Protein AF-A0A5C3NP15-F1 (afdb_monomer_lite)

Structure (mmCIF, N/CA/C/O backbone):
data_AF-A0A5C3NP15-F1
#
_entry.id   AF-A0A5C3NP15-F1
#
loop_
_atom_site.group_PDB
_atom_site.id
_atom_site.type_symbol
_atom_site.label_atom_id
_atom_site.label_alt_id
_atom_site.label_comp_id
_atom_site.label_asym_id
_atom_site.label_entity_id
_atom_site.label_seq_id
_atom_site.pdbx_PDB_ins_code
_atom_site.Cartn_x
_atom_site.Cartn_y
_atom_site.Cartn_z
_atom_site.occupancy
_atom_site.B_iso_or_equiv
_atom_site.auth_seq_id
_atom_site.auth_comp_id
_atom_site.auth_asym_id
_atom_site.auth_atom_id
_atom_site.pdbx_PDB_model_num
ATOM 1 N N . MET A 1 1 ? 36.456 -14.591 -2.980 1.00 35.09 1 MET A N 1
ATOM 2 C CA . MET A 1 1 ? 36.082 -13.488 -2.071 1.00 35.09 1 MET A CA 1
ATOM 3 C C . MET A 1 1 ? 35.011 -12.680 -2.777 1.00 35.09 1 MET A C 1
ATOM 5 O O . MET A 1 1 ? 35.323 -12.066 -3.785 1.00 35.09 1 MET A O 1
ATOM 9 N N . ALA A 1 2 ? 33.754 -12.781 -2.341 1.00 34.88 2 ALA A N 1
ATOM 10 C CA . ALA A 1 2 ? 32.677 -11.962 -2.888 1.00 34.88 2 ALA A CA 1
ATOM 11 C C . ALA A 1 2 ? 32.878 -10.532 -2.379 1.00 34.88 2 ALA A C 1
ATOM 13 O O . ALA A 1 2 ? 32.908 -10.312 -1.167 1.00 34.88 2 ALA A O 1
ATOM 14 N N . THR A 1 3 ? 33.111 -9.590 -3.287 1.00 37.78 3 THR A N 1
ATOM 15 C CA . THR A 1 3 ? 33.157 -8.170 -2.952 1.00 37.78 3 THR A CA 1
ATOM 16 C C . THR A 1 3 ? 31.796 -7.780 -2.404 1.00 37.78 3 THR A C 1
ATOM 18 O O . THR A 1 3 ? 30.766 -8.017 -3.025 1.00 37.78 3 THR A O 1
ATOM 21 N N . GLN A 1 4 ? 31.790 -7.245 -1.190 1.00 40.06 4 GLN A N 1
ATOM 22 C CA . GLN A 1 4 ? 30.613 -6.621 -0.621 1.00 40.06 4 GLN A CA 1
ATOM 23 C C . GLN A 1 4 ? 30.306 -5.404 -1.495 1.00 40.06 4 GLN A C 1
ATOM 25 O O . GLN A 1 4 ? 31.043 -4.419 -1.445 1.00 40.06 4 GLN A O 1
ATOM 30 N N . ASP A 1 5 ? 29.275 -5.510 -2.334 1.00 37.12 5 ASP A N 1
ATOM 31 C CA . ASP A 1 5 ? 28.815 -4.440 -3.220 1.00 37.12 5 ASP A CA 1
ATOM 32 C C . ASP A 1 5 ? 28.289 -3.275 -2.369 1.00 37.12 5 ASP A C 1
ATOM 34 O O . ASP A 1 5 ? 27.104 -3.152 -2.051 1.00 37.12 5 ASP A O 1
ATOM 38 N N . CYS A 1 6 ? 29.221 -2.436 -1.923 1.00 38.78 6 CYS A N 1
ATOM 39 C CA . CYS A 1 6 ? 28.952 -1.130 -1.360 1.00 38.78 6 CYS A CA 1
ATOM 40 C C . CYS A 1 6 ? 28.483 -0.243 -2.512 1.00 38.78 6 CYS A C 1
ATOM 42 O O . CYS A 1 6 ? 29.268 0.167 -3.367 1.00 38.78 6 CYS A O 1
ATOM 44 N N . TRP A 1 7 ? 27.178 0.002 -2.559 1.00 48.22 7 TRP A N 1
ATOM 45 C CA . TR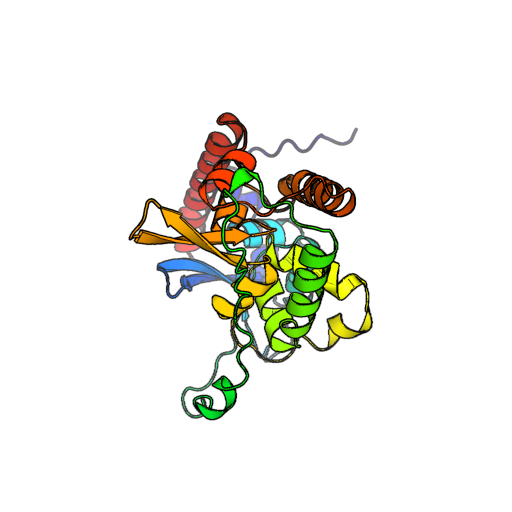P A 1 7 ? 26.576 0.864 -3.561 1.00 48.22 7 TRP A CA 1
ATOM 46 C C . TRP A 1 7 ? 26.955 2.310 -3.280 1.00 48.22 7 TRP A C 1
ATOM 48 O O . TRP A 1 7 ? 26.400 2.956 -2.388 1.00 48.22 7 TRP A O 1
ATOM 58 N N . ASP A 1 8 ? 27.887 2.817 -4.075 1.00 42.22 8 ASP A N 1
ATOM 59 C CA . ASP A 1 8 ? 28.181 4.234 -4.110 1.00 42.22 8 ASP A CA 1
ATOM 60 C C . ASP A 1 8 ? 27.026 4.970 -4.807 1.00 42.22 8 ASP A C 1
ATOM 62 O O . ASP A 1 8 ? 26.859 4.925 -6.028 1.00 42.22 8 ASP A O 1
ATOM 66 N N . LEU A 1 9 ? 26.192 5.634 -4.003 1.00 43.22 9 LEU A N 1
ATOM 67 C CA . LEU A 1 9 ? 25.157 6.561 -4.468 1.00 43.22 9 LEU A CA 1
ATOM 68 C C . LEU A 1 9 ? 25.756 7.910 -4.916 1.00 43.22 9 LEU A C 1
ATOM 70 O O . LEU A 1 9 ? 25.010 8.878 -5.090 1.00 43.22 9 LEU A O 1
ATOM 74 N N . HIS A 1 10 ? 27.082 8.013 -5.085 1.00 42.94 10 HIS A N 1
ATOM 75 C CA . HIS A 1 10 ? 27.715 9.199 -5.640 1.00 42.94 10 HIS A CA 1
ATOM 76 C C . HIS A 1 10 ? 27.155 9.552 -7.012 1.00 42.94 10 HIS A C 1
ATOM 78 O O . HIS A 1 10 ? 26.893 8.727 -7.889 1.00 42.94 10 HIS A O 1
ATOM 84 N N . TYR A 1 11 ? 27.048 10.860 -7.190 1.00 38.78 11 TYR A N 1
ATOM 85 C CA . TYR A 1 11 ? 26.520 11.513 -8.366 1.00 38.78 11 TYR A CA 1
ATOM 86 C C . TYR A 1 11 ? 27.152 11.098 -9.706 1.00 38.78 11 TYR A C 1
ATOM 88 O O . TYR A 1 11 ? 26.441 11.232 -10.670 1.00 38.78 11 TYR A O 1
ATOM 96 N N . PRO A 1 12 ? 28.380 10.574 -9.874 1.00 43.91 12 PRO A N 1
ATOM 97 C CA . PRO A 1 12 ? 28.845 10.089 -11.182 1.00 43.91 12 PRO A CA 1
ATOM 98 C C . PRO A 1 12 ? 28.375 8.666 -11.528 1.00 43.91 12 PRO A C 1
ATOM 100 O O . PRO A 1 12 ? 28.577 8.204 -12.646 1.00 43.91 12 PRO A O 1
ATOM 103 N N . SER A 1 13 ? 27.789 7.942 -10.573 1.00 47.34 13 SER A N 1
ATOM 104 C CA . SER A 1 13 ? 27.677 6.486 -10.647 1.00 47.34 13 SER A CA 1
ATOM 105 C C . SER A 1 13 ? 26.397 6.022 -11.369 1.00 47.34 13 SER A C 1
ATOM 107 O O . SER A 1 13 ? 26.378 4.986 -12.012 1.00 47.34 13 SER A O 1
ATOM 109 N N . HIS A 1 14 ? 25.342 6.834 -11.443 1.00 48.22 14 HIS A N 1
ATOM 110 C CA . HIS A 1 14 ? 24.030 6.470 -12.017 1.00 48.22 14 HIS A CA 1
ATOM 111 C C . HIS A 1 14 ? 23.998 5.925 -13.464 1.00 48.22 14 HIS A C 1
ATOM 113 O O . HIS A 1 14 ? 22.982 5.350 -13.863 1.00 48.22 14 HIS A O 1
ATOM 119 N N . GLN A 1 15 ? 25.081 6.050 -14.244 1.00 48.19 15 GLN A N 1
ATOM 120 C CA . GLN A 1 15 ? 25.239 5.346 -15.523 1.00 48.19 15 GLN A CA 1
ATOM 121 C C . GLN A 1 15 ? 25.106 3.819 -15.369 1.00 48.19 15 GLN A C 1
ATOM 123 O O . GLN A 1 15 ? 24.717 3.156 -16.328 1.00 48.19 15 GLN A O 1
ATOM 128 N N . PHE A 1 16 ? 25.328 3.264 -14.169 1.00 53.59 16 PHE A N 1
ATOM 129 C CA . PHE A 1 16 ? 25.116 1.839 -13.902 1.00 53.59 16 PHE A CA 1
ATOM 130 C C . PHE A 1 16 ? 23.636 1.416 -13.920 1.00 53.59 16 PHE A C 1
ATOM 132 O O . PHE A 1 16 ? 23.356 0.248 -14.170 1.00 53.59 16 PHE A O 1
ATOM 139 N N . MET A 1 17 ? 22.672 2.318 -13.661 1.00 59.44 17 MET A N 1
ATOM 140 C CA . MET A 1 17 ? 21.253 1.922 -13.555 1.00 59.44 17 MET A CA 1
ATOM 141 C C . MET A 1 17 ? 20.537 1.818 -14.901 1.00 59.44 17 MET A C 1
ATOM 143 O O . MET A 1 17 ? 19.530 1.123 -14.996 1.00 59.44 17 MET A O 1
ATOM 147 N N . ILE A 1 18 ? 21.019 2.518 -15.929 1.00 69.44 18 ILE A N 1
ATOM 148 C CA . ILE A 1 18 ? 20.409 2.533 -17.264 1.00 69.44 18 ILE A CA 1
ATOM 149 C C . ILE A 1 18 ? 21.502 2.226 -18.288 1.00 69.44 18 ILE A C 1
ATOM 151 O O . ILE A 1 18 ? 21.998 3.108 -18.996 1.00 69.44 18 ILE A O 1
ATOM 155 N N . THR A 1 19 ? 21.896 0.955 -18.340 1.00 80.00 19 THR A N 1
ATOM 156 C CA . THR A 1 19 ? 22.814 0.444 -19.363 1.00 80.00 19 THR A CA 1
ATOM 157 C C . THR A 1 19 ? 22.154 0.508 -20.744 1.00 80.00 19 THR A C 1
ATOM 159 O O . THR A 1 19 ? 20.926 0.537 -20.856 1.00 80.00 19 THR A O 1
ATOM 162 N N . SER A 1 20 ? 22.945 0.513 -21.821 1.00 82.12 20 SER A N 1
ATOM 163 C CA . SER A 1 20 ? 22.411 0.400 -23.191 1.00 82.12 20 SER A CA 1
ATOM 164 C C . SER A 1 20 ? 21.493 -0.818 -23.346 1.00 82.12 20 SER A C 1
ATOM 166 O O . SER A 1 20 ? 20.421 -0.705 -23.925 1.00 82.12 20 SER A O 1
ATOM 168 N N . GLN A 1 21 ? 21.849 -1.936 -22.707 1.00 84.62 21 GLN A N 1
ATOM 169 C CA . GLN A 1 21 ? 21.034 -3.152 -22.673 1.00 84.62 21 GLN A CA 1
ATOM 170 C C . GLN A 1 21 ? 19.643 -2.921 -22.064 1.00 84.62 21 GLN A C 1
ATOM 172 O O . GLN A 1 21 ? 18.653 -3.417 -22.595 1.00 84.62 21 GLN A O 1
ATOM 177 N N . ILE A 1 22 ? 19.550 -2.153 -20.972 1.00 87.62 22 ILE A N 1
ATOM 178 C CA . ILE A 1 22 ? 18.263 -1.803 -20.358 1.00 87.62 22 ILE A CA 1
ATOM 179 C C . ILE A 1 22 ? 17.451 -0.907 -21.297 1.00 87.62 22 ILE A C 1
ATOM 181 O O . ILE A 1 22 ? 16.248 -1.115 -21.427 1.00 87.62 22 ILE A O 1
ATOM 185 N N . LYS A 1 23 ? 18.086 0.047 -21.992 1.00 84.50 23 LYS A N 1
ATOM 186 C CA . LYS A 1 23 ? 17.394 0.954 -22.930 1.00 84.50 23 LYS A CA 1
ATOM 187 C C . LYS A 1 23 ? 16.756 0.217 -24.103 1.00 84.50 23 LYS A C 1
ATOM 189 O O . LYS A 1 23 ? 15.647 0.558 -24.503 1.00 84.50 23 LYS A O 1
ATOM 194 N N . ASP A 1 24 ? 17.428 -0.808 -24.616 1.00 90.31 24 ASP A N 1
ATOM 195 C CA . ASP A 1 24 ? 16.913 -1.605 -25.734 1.00 90.31 24 ASP A CA 1
ATOM 196 C C . ASP A 1 24 ? 15.727 -2.489 -25.317 1.00 90.31 24 ASP A C 1
ATOM 198 O O . ASP A 1 24 ? 14.920 -2.905 -26.152 1.00 90.31 24 ASP A O 1
ATOM 202 N N . LYS A 1 25 ? 15.615 -2.789 -24.018 1.00 93.81 25 LYS A N 1
ATOM 203 C CA . LYS A 1 25 ? 14.633 -3.728 -23.468 1.00 93.81 25 LYS A CA 1
ATOM 204 C C . LYS A 1 25 ? 13.492 -3.068 -22.705 1.00 93.81 25 LYS A C 1
ATOM 206 O O . LYS A 1 25 ? 12.434 -3.680 -22.590 1.00 93.81 25 LYS A O 1
ATOM 211 N N . ILE A 1 26 ? 13.673 -1.855 -22.193 1.00 93.25 26 ILE A N 1
ATOM 212 C CA . ILE A 1 26 ? 12.696 -1.168 -21.348 1.00 93.25 26 ILE A CA 1
ATOM 213 C C . ILE A 1 26 ? 12.555 0.280 -21.810 1.00 93.25 26 ILE A C 1
ATOM 215 O O . ILE A 1 26 ? 13.493 1.073 -21.763 1.00 93.25 26 ILE A O 1
ATOM 219 N N . GLN A 1 27 ? 11.340 0.636 -22.210 1.00 91.69 27 GLN A N 1
ATOM 220 C CA . GLN A 1 27 ? 10.942 2.000 -22.521 1.00 91.69 27 GLN A CA 1
ATOM 221 C C . GLN A 1 27 ? 10.334 2.639 -21.275 1.00 91.69 27 GLN A C 1
ATOM 223 O O . GLN A 1 27 ? 9.391 2.105 -20.687 1.00 91.69 27 GLN A O 1
ATOM 228 N N . VAL A 1 28 ? 10.863 3.797 -20.884 1.00 90.94 28 VAL A N 1
ATOM 229 C CA . VAL A 1 28 ? 10.376 4.563 -19.734 1.00 90.94 28 VAL A CA 1
ATOM 230 C C . VAL A 1 28 ? 10.018 5.971 -20.186 1.00 90.94 28 VAL A C 1
ATOM 232 O O . VAL A 1 28 ? 10.848 6.671 -20.757 1.00 90.94 28 VAL A O 1
ATOM 235 N N . GLN A 1 29 ? 8.796 6.399 -19.889 1.00 90.00 29 GLN A N 1
ATOM 236 C CA . GLN A 1 29 ? 8.321 7.761 -20.117 1.00 90.00 29 GLN A CA 1
ATOM 237 C C . GLN A 1 29 ? 7.861 8.359 -18.787 1.00 90.00 29 GLN A C 1
ATOM 239 O O . GLN A 1 29 ? 7.164 7.700 -18.024 1.00 90.00 29 GLN A O 1
ATOM 244 N N . HIS A 1 30 ? 8.218 9.606 -18.489 1.00 88.38 30 HIS A N 1
ATOM 245 C CA . HIS A 1 30 ? 7.697 10.288 -17.303 1.00 88.38 30 HIS A CA 1
ATOM 246 C C . HIS A 1 30 ? 6.404 11.048 -17.632 1.00 88.38 30 HIS A C 1
ATOM 248 O O . HIS A 1 30 ? 6.188 11.497 -18.757 1.00 88.38 30 HIS A O 1
ATOM 254 N N . SER A 1 31 ? 5.529 11.193 -16.643 1.00 89.75 31 SER A N 1
ATOM 255 C CA . SER A 1 31 ? 4.289 11.962 -16.738 1.00 89.75 31 SER A CA 1
ATOM 256 C C . SER A 1 31 ? 3.917 12.546 -15.373 1.00 89.75 31 SER A C 1
ATOM 258 O O . SER A 1 31 ? 4.631 12.355 -14.383 1.00 89.75 31 SER A O 1
ATOM 260 N N . LYS A 1 32 ? 2.804 13.278 -15.317 1.00 85.94 32 LYS A N 1
ATOM 261 C CA . LYS A 1 32 ? 2.214 13.805 -14.087 1.00 85.94 32 LYS A CA 1
ATOM 262 C C . LYS A 1 32 ? 0.873 13.126 -13.834 1.00 85.94 32 LYS A C 1
ATOM 264 O O . LYS A 1 32 ? 0.065 13.005 -14.751 1.00 85.94 32 LYS A O 1
ATOM 269 N N . ASP A 1 33 ? 0.651 12.674 -12.604 1.00 83.12 33 ASP A N 1
ATOM 270 C CA . ASP A 1 33 ? -0.666 12.192 -12.185 1.00 83.12 33 ASP A CA 1
ATOM 271 C C . ASP A 1 33 ? -1.646 13.362 -11.961 1.00 83.12 33 ASP A C 1
ATOM 273 O O . ASP A 1 33 ? -1.285 14.538 -12.062 1.00 83.12 33 ASP A O 1
ATOM 277 N N . THR A 1 34 ? -2.902 13.050 -11.632 1.00 75.88 34 THR A N 1
ATOM 278 C CA . THR A 1 34 ? -3.942 14.058 -11.350 1.00 75.88 34 THR A CA 1
ATOM 279 C C . THR A 1 34 ? -3.639 14.932 -10.131 1.00 75.88 34 THR A C 1
ATOM 281 O O . THR A 1 34 ? -4.261 15.976 -9.964 1.00 75.88 34 THR A O 1
ATOM 284 N N . ALA A 1 35 ? -2.701 14.517 -9.279 1.00 77.50 35 ALA A N 1
ATOM 285 C CA . ALA A 1 35 ? -2.236 15.260 -8.115 1.00 77.50 35 ALA A CA 1
ATOM 286 C C . ALA A 1 35 ? -0.924 16.031 -8.385 1.00 77.50 35 ALA A C 1
ATOM 288 O O . ALA A 1 35 ? -0.390 16.663 -7.476 1.00 77.50 35 ALA A O 1
ATOM 289 N N . GLY A 1 36 ? -0.400 16.010 -9.617 1.00 82.12 36 GLY A N 1
ATOM 290 C CA . GLY A 1 36 ? 0.837 16.695 -10.004 1.00 82.12 36 GLY A CA 1
ATOM 291 C C . GLY A 1 36 ? 2.130 15.966 -9.610 1.00 82.12 36 GLY A C 1
ATOM 292 O O . GLY A 1 36 ? 3.230 16.499 -9.819 1.00 82.12 36 GLY A O 1
ATOM 293 N N . ASN A 1 37 ? 2.042 14.745 -9.077 1.00 81.12 37 ASN A N 1
ATOM 294 C CA . ASN A 1 37 ? 3.217 13.938 -8.760 1.00 81.12 37 ASN A CA 1
ATOM 295 C C . ASN A 1 37 ? 3.824 13.359 -10.038 1.00 81.12 37 ASN A C 1
ATOM 297 O O . ASN A 1 37 ? 3.116 13.005 -10.980 1.00 81.12 37 ASN A O 1
ATOM 301 N N . THR A 1 38 ? 5.151 13.236 -10.068 1.00 81.94 38 THR A N 1
ATOM 302 C CA . THR A 1 38 ? 5.844 12.568 -11.175 1.00 81.94 38 THR A CA 1
ATOM 303 C C . THR A 1 38 ? 5.628 11.059 -11.100 1.00 81.94 38 THR A C 1
ATOM 305 O O . THR A 1 38 ? 5.927 10.430 -10.083 1.00 81.94 38 THR A O 1
ATOM 308 N N . VAL A 1 39 ? 5.162 10.479 -12.201 1.00 88.19 39 VAL A N 1
ATOM 309 C CA . VAL A 1 39 ? 4.997 9.034 -12.386 1.00 88.19 39 VAL A CA 1
ATOM 310 C C . VAL A 1 39 ? 5.743 8.575 -13.634 1.00 88.19 39 VAL A C 1
ATOM 312 O O . VAL A 1 39 ? 6.018 9.375 -14.528 1.00 88.19 39 VAL A O 1
ATOM 315 N N . TYR A 1 40 ? 6.072 7.290 -13.695 1.00 90.38 40 TYR A N 1
ATOM 316 C CA . TYR A 1 40 ? 6.834 6.689 -14.783 1.00 90.38 40 TYR A CA 1
ATOM 317 C C . TYR A 1 40 ? 6.013 5.588 -15.442 1.00 90.38 40 TYR A C 1
ATOM 319 O O . TYR A 1 40 ? 5.634 4.616 -14.792 1.00 90.38 40 TYR A O 1
ATOM 327 N N . LEU A 1 41 ? 5.735 5.763 -16.728 1.00 92.81 41 LEU A N 1
ATOM 328 C CA . LEU A 1 41 ? 5.134 4.783 -17.614 1.00 92.81 41 LEU A CA 1
ATOM 329 C C . LEU A 1 41 ? 6.243 3.844 -18.090 1.00 92.81 41 LEU A C 1
ATOM 331 O O . LEU A 1 41 ? 7.211 4.298 -18.697 1.00 92.81 41 LEU A O 1
ATOM 335 N N . VAL A 1 42 ? 6.101 2.554 -17.817 1.00 93.62 42 VAL A N 1
ATOM 336 C CA . VAL A 1 42 ? 7.086 1.517 -18.129 1.00 93.62 42 VAL A CA 1
ATOM 337 C C . VAL A 1 42 ? 6.479 0.552 -19.138 1.00 93.62 42 VAL A C 1
ATOM 339 O O . VAL A 1 42 ? 5.347 0.091 -18.966 1.00 93.62 42 VAL A O 1
ATOM 342 N N . ARG A 1 43 ? 7.233 0.258 -20.197 1.00 93.75 43 ARG A N 1
ATOM 343 C CA . ARG A 1 43 ? 6.932 -0.788 -21.178 1.00 93.75 43 ARG A CA 1
ATOM 344 C C . ARG A 1 43 ? 8.163 -1.634 -21.426 1.00 93.75 43 ARG A C 1
ATOM 346 O O . ARG A 1 43 ? 9.260 -1.104 -21.579 1.00 93.75 43 ARG A O 1
ATOM 353 N N . TYR A 1 44 ? 7.965 -2.934 -21.514 1.00 94.81 44 TYR A N 1
ATOM 354 C CA . TYR A 1 44 ? 9.025 -3.893 -21.777 1.00 94.81 44 TYR A CA 1
ATOM 355 C C . TYR A 1 44 ? 8.975 -4.326 -23.243 1.00 94.81 44 TYR A C 1
ATOM 357 O O . TYR A 1 44 ? 7.913 -4.383 -23.863 1.00 94.81 44 TYR A O 1
ATOM 365 N N . ALA A 1 45 ? 10.132 -4.635 -23.822 1.00 93.81 45 ALA A N 1
ATOM 366 C CA . ALA A 1 45 ? 10.235 -5.075 -25.210 1.00 93.81 45 ALA A CA 1
ATOM 367 C C . ALA A 1 45 ? 9.492 -6.398 -25.458 1.00 93.81 45 ALA A C 1
ATOM 369 O O . ALA A 1 45 ? 8.991 -6.611 -26.561 1.00 93.81 45 ALA A O 1
ATOM 370 N N . GLU A 1 46 ? 9.401 -7.245 -24.430 1.00 94.81 46 GLU A N 1
ATOM 371 C CA . GLU A 1 46 ? 8.724 -8.546 -24.460 1.00 94.81 46 GLU A CA 1
ATOM 372 C C . GLU A 1 46 ? 7.240 -8.462 -24.063 1.00 94.81 46 GLU A C 1
ATOM 374 O O . GLU A 1 46 ? 6.574 -9.489 -23.944 1.00 94.81 46 GLU A O 1
ATOM 379 N N . ASP A 1 47 ? 6.691 -7.253 -23.884 1.00 92.69 47 ASP A N 1
ATOM 380 C CA . ASP A 1 47 ? 5.253 -7.094 -23.675 1.00 92.69 47 ASP A CA 1
ATOM 381 C C . ASP A 1 47 ? 4.470 -7.601 -24.902 1.00 92.69 47 ASP A C 1
ATOM 383 O O . ASP A 1 47 ? 4.806 -7.249 -26.043 1.00 92.69 47 ASP A O 1
ATOM 387 N N . PRO A 1 48 ? 3.392 -8.387 -24.705 1.00 86.94 48 PRO A N 1
ATOM 388 C CA . PRO A 1 48 ? 2.573 -8.875 -25.809 1.00 86.94 48 PRO A CA 1
ATOM 389 C C . PRO A 1 48 ? 2.000 -7.687 -26.584 1.00 86.94 48 PRO A C 1
ATOM 391 O O . PRO A 1 48 ? 1.462 -6.763 -25.982 1.00 86.94 48 PRO A O 1
ATOM 394 N N . ARG A 1 49 ? 2.112 -7.679 -27.920 1.00 84.12 49 ARG A N 1
ATOM 395 C CA . ARG A 1 49 ? 1.617 -6.575 -28.762 1.00 84.12 49 ARG A CA 1
ATOM 396 C C . ARG A 1 49 ? 0.269 -6.922 -29.412 1.00 84.12 49 ARG A C 1
ATOM 398 O O . ARG A 1 49 ? 0.203 -7.938 -30.101 1.00 84.12 49 ARG A O 1
ATOM 405 N N . PRO A 1 50 ? -0.761 -6.056 -29.294 1.00 76.81 50 PRO A N 1
ATOM 406 C CA . PRO A 1 50 ? -0.810 -4.829 -28.491 1.00 76.81 50 PRO A CA 1
ATOM 407 C C . PRO A 1 50 ? -1.036 -5.125 -27.000 1.00 76.81 50 PRO A C 1
ATOM 409 O O . PRO A 1 50 ? -1.977 -5.833 -26.645 1.00 76.81 50 PRO A O 1
ATOM 412 N N . ALA A 1 51 ? -0.222 -4.531 -26.124 1.00 73.19 51 ALA A N 1
ATOM 413 C CA . ALA A 1 51 ? -0.455 -4.626 -24.689 1.00 73.19 51 ALA A CA 1
ATOM 414 C C . ALA A 1 51 ? -1.662 -3.737 -24.372 1.00 73.19 51 ALA A C 1
ATOM 416 O O . ALA A 1 51 ? -1.630 -2.545 -24.703 1.00 73.19 51 ALA A O 1
ATOM 417 N N . PRO A 1 52 ? -2.736 -4.273 -23.767 1.00 80.69 52 PRO A N 1
ATOM 418 C CA . PRO A 1 52 ? -3.916 -3.467 -23.497 1.00 80.69 52 PRO A CA 1
ATOM 419 C C . PRO A 1 52 ? -3.601 -2.335 -22.511 1.00 80.69 52 PRO A C 1
ATOM 421 O O . PRO A 1 52 ? -4.242 -1.298 -22.541 1.00 80.69 52 PRO A O 1
ATOM 424 N N . TRP A 1 53 ? -2.580 -2.460 -21.670 1.00 86.25 53 TRP A N 1
ATOM 425 C CA . TRP A 1 53 ? -2.271 -1.470 -20.645 1.00 86.25 53 TRP A CA 1
ATOM 426 C C . TRP A 1 53 ? -0.776 -1.143 -20.587 1.00 86.25 53 TRP A C 1
ATOM 428 O O . TRP A 1 53 ? 0.063 -1.868 -21.111 1.00 86.25 53 TRP A O 1
ATOM 438 N N . THR A 1 54 ? -0.456 -0.022 -19.946 1.00 90.12 54 THR A N 1
ATOM 439 C CA . THR A 1 54 ? 0.906 0.420 -19.631 1.00 90.12 54 THR A CA 1
ATOM 440 C C . THR A 1 54 ? 1.088 0.419 -18.114 1.00 90.12 54 THR A C 1
ATOM 442 O O . THR A 1 54 ? 0.195 0.867 -17.388 1.00 90.12 54 THR A O 1
ATOM 445 N N . LEU A 1 55 ? 2.226 -0.079 -17.627 1.00 92.38 55 LEU A N 1
ATOM 446 C CA . LEU A 1 55 ? 2.571 -0.046 -16.206 1.00 92.38 55 LEU A CA 1
ATOM 447 C C . LEU A 1 55 ? 2.940 1.384 -15.797 1.00 92.38 55 LEU A C 1
ATOM 449 O O . LEU A 1 55 ? 3.723 2.034 -16.477 1.00 92.38 55 LEU A O 1
ATOM 453 N N . VAL A 1 56 ? 2.403 1.874 -14.686 1.00 91.94 56 VAL A N 1
ATOM 454 C CA . VAL A 1 56 ? 2.700 3.198 -14.130 1.00 91.94 56 VAL A CA 1
ATOM 455 C C . VAL A 1 56 ? 3.205 3.034 -12.709 1.00 91.94 56 VAL A C 1
ATOM 457 O O . VAL A 1 56 ? 2.522 2.469 -11.859 1.00 91.94 56 VAL A O 1
ATOM 460 N N . VAL A 1 57 ? 4.400 3.539 -12.433 1.00 90.50 57 VAL A N 1
ATOM 461 C CA . VAL A 1 57 ? 5.065 3.376 -11.139 1.00 90.50 57 VAL A CA 1
ATOM 462 C C . VAL A 1 57 ? 5.673 4.685 -10.655 1.00 90.50 57 VAL A C 1
ATOM 464 O O . VAL A 1 57 ? 5.942 5.606 -11.428 1.00 90.50 57 VAL A O 1
ATOM 467 N N . ARG A 1 58 ? 5.910 4.776 -9.346 1.00 86.69 58 ARG A N 1
ATOM 468 C CA . ARG A 1 58 ? 6.705 5.863 -8.760 1.00 86.69 58 ARG A CA 1
ATOM 469 C C . ARG A 1 58 ? 8.195 5.596 -8.941 1.00 86.69 58 ARG A C 1
ATOM 471 O O . ARG A 1 58 ? 8.609 4.456 -9.138 1.00 86.69 58 ARG A O 1
ATOM 478 N N . LEU A 1 59 ? 8.998 6.648 -8.788 1.00 84.62 59 LEU A N 1
ATOM 479 C CA . LEU A 1 59 ? 10.454 6.606 -8.942 1.00 84.62 59 LEU A CA 1
ATOM 480 C C . LEU A 1 59 ? 11.107 5.441 -8.189 1.00 84.62 59 LEU A C 1
ATOM 482 O O . LEU A 1 59 ? 11.913 4.699 -8.742 1.00 84.62 59 LEU A O 1
ATOM 486 N N . ILE A 1 60 ? 10.727 5.260 -6.927 1.00 82.00 60 ILE A N 1
ATOM 487 C CA . ILE A 1 60 ? 11.353 4.249 -6.081 1.00 82.00 60 ILE A CA 1
ATOM 488 C C . ILE A 1 60 ? 11.035 2.818 -6.525 1.00 82.00 60 ILE A C 1
ATOM 490 O O . ILE A 1 60 ? 11.874 1.924 -6.432 1.00 82.00 60 ILE A O 1
ATOM 494 N N . VAL A 1 61 ? 9.832 2.618 -7.059 1.00 87.94 61 VAL A N 1
ATOM 495 C CA . VAL A 1 61 ? 9.380 1.336 -7.593 1.00 87.94 61 VAL A CA 1
ATOM 496 C C . VAL A 1 61 ? 10.070 1.069 -8.926 1.00 87.94 61 VAL A C 1
ATOM 498 O O . VAL A 1 61 ? 10.589 -0.024 -9.120 1.00 87.94 61 VAL A O 1
ATOM 501 N N . LEU A 1 62 ? 10.197 2.082 -9.789 1.00 90.19 62 LEU A N 1
ATOM 502 C CA . LEU A 1 62 ? 10.989 1.988 -11.016 1.00 90.19 62 LEU A CA 1
ATOM 503 C C . LEU A 1 62 ? 12.440 1.586 -10.720 1.00 90.19 62 LEU A C 1
ATOM 505 O O . LEU A 1 62 ? 12.945 0.644 -11.321 1.00 90.19 62 LEU A O 1
ATOM 509 N N . ALA A 1 63 ? 13.099 2.247 -9.765 1.00 87.50 63 ALA A N 1
ATOM 510 C CA . ALA A 1 63 ? 14.467 1.908 -9.379 1.00 87.50 63 ALA A CA 1
ATOM 511 C C . ALA A 1 63 ? 14.580 0.456 -8.883 1.00 87.50 63 ALA A C 1
ATOM 513 O O . ALA A 1 63 ? 15.553 -0.229 -9.194 1.00 87.50 63 ALA A O 1
ATOM 514 N N . ASN A 1 64 ? 13.579 -0.040 -8.147 1.00 87.94 64 ASN A N 1
ATOM 515 C CA . ASN A 1 64 ? 13.526 -1.444 -7.752 1.00 87.94 64 ASN A CA 1
ATOM 516 C C . ASN A 1 64 ? 13.381 -2.375 -8.966 1.00 87.94 64 ASN A C 1
ATOM 518 O O . ASN A 1 64 ? 14.142 -3.332 -9.076 1.00 87.94 64 ASN A O 1
ATOM 522 N N . LEU A 1 65 ? 12.465 -2.085 -9.892 1.00 91.81 65 LEU A N 1
ATOM 523 C CA . LEU A 1 65 ? 12.256 -2.896 -11.094 1.00 91.81 65 LEU A CA 1
ATOM 524 C C . LEU A 1 65 ? 13.523 -2.970 -11.957 1.00 91.81 65 LEU A C 1
ATOM 526 O O . LEU A 1 65 ? 13.941 -4.063 -12.330 1.00 91.81 65 LEU A O 1
ATOM 530 N N . LEU A 1 66 ? 14.186 -1.834 -12.195 1.00 89.62 66 LEU A N 1
ATOM 531 C CA . LEU A 1 6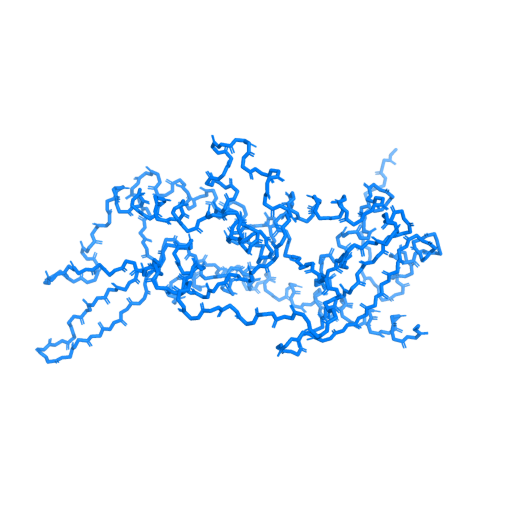6 ? 15.426 -1.775 -12.978 1.00 89.62 66 LEU A CA 1
ATOM 532 C C . LEU A 1 66 ? 16.570 -2.562 -12.322 1.00 89.62 66 LEU A C 1
ATOM 534 O O . LEU A 1 66 ? 17.328 -3.232 -13.015 1.00 89.62 66 LEU A O 1
ATOM 538 N N . ARG A 1 67 ? 16.666 -2.555 -10.986 1.00 86.62 67 ARG A N 1
ATOM 539 C CA . ARG A 1 67 ? 17.672 -3.338 -10.239 1.00 86.62 67 ARG A CA 1
ATOM 540 C C . ARG A 1 67 ? 17.501 -4.849 -10.357 1.00 86.62 67 ARG A C 1
ATOM 542 O O . ARG A 1 67 ? 18.458 -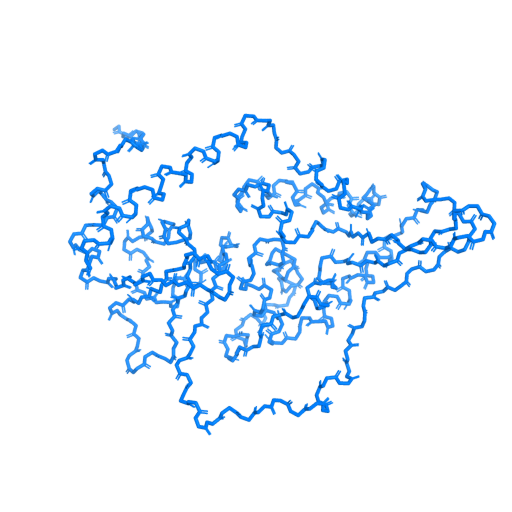5.573 -10.124 1.00 86.62 67 ARG A O 1
ATOM 549 N N . ASN A 1 68 ? 16.295 -5.325 -10.657 1.00 87.06 68 ASN A N 1
ATOM 550 C CA . ASN A 1 68 ? 16.018 -6.754 -10.797 1.00 87.06 68 ASN A CA 1
ATOM 551 C C . ASN A 1 68 ? 16.120 -7.225 -12.263 1.00 87.06 68 ASN A C 1
ATOM 553 O O . ASN A 1 68 ? 15.796 -8.374 -12.549 1.00 87.06 68 ASN A O 1
ATOM 557 N N . PHE A 1 69 ? 16.571 -6.376 -13.194 1.00 84.38 69 PHE A N 1
ATOM 558 C CA . PHE A 1 69 ? 16.879 -6.777 -14.569 1.00 84.38 69 PHE A CA 1
ATOM 559 C C . PHE A 1 69 ? 18.132 -7.683 -14.613 1.00 84.38 69 PHE A C 1
ATOM 561 O O . PHE A 1 69 ? 19.087 -7.409 -13.885 1.00 84.38 69 PHE A O 1
ATOM 568 N N . PRO A 1 70 ? 18.178 -8.742 -15.452 1.00 89.31 70 PRO A N 1
ATOM 569 C CA . PRO A 1 70 ? 17.194 -9.161 -16.461 1.00 89.31 70 PRO A CA 1
ATOM 570 C C . PRO A 1 70 ? 16.080 -10.086 -15.943 1.00 89.31 70 PRO A C 1
ATOM 572 O O . PRO A 1 70 ? 15.305 -10.600 -16.739 1.00 89.31 70 PRO A O 1
ATOM 575 N N . GLY A 1 71 ? 15.962 -10.301 -14.630 1.00 91.44 71 GLY A N 1
ATOM 576 C CA . GLY A 1 71 ? 14.957 -11.197 -14.037 1.00 91.44 71 GLY A CA 1
ATOM 577 C C . GLY A 1 71 ? 13.497 -10.745 -14.182 1.00 91.44 71 GLY A C 1
ATOM 578 O O . GLY A 1 71 ? 12.601 -11.478 -13.779 1.00 91.44 71 GLY A O 1
ATOM 579 N N . ILE A 1 72 ? 13.249 -9.557 -14.739 1.00 93.06 72 ILE A N 1
ATOM 580 C CA . ILE A 1 72 ? 11.918 -9.035 -15.068 1.00 93.06 72 ILE A CA 1
ATOM 581 C C . ILE A 1 72 ? 11.885 -8.793 -16.575 1.00 93.06 72 ILE A C 1
ATOM 583 O O . ILE A 1 72 ? 12.473 -7.819 -17.054 1.00 93.06 72 ILE A O 1
ATOM 587 N N . ALA A 1 73 ? 11.223 -9.687 -17.308 1.00 92.56 73 ALA A N 1
ATOM 588 C CA . ALA A 1 73 ? 11.254 -9.694 -18.766 1.00 92.56 73 ALA A CA 1
ATOM 589 C C . ALA A 1 73 ? 10.116 -8.866 -19.385 1.00 92.56 73 ALA A C 1
ATOM 591 O O . ALA A 1 73 ? 10.305 -8.219 -20.415 1.00 92.56 73 ALA A O 1
ATOM 592 N N . ASN A 1 74 ? 8.950 -8.841 -18.733 1.00 93.88 74 ASN A N 1
ATOM 593 C CA . ASN A 1 74 ? 7.750 -8.156 -19.214 1.00 93.88 74 ASN A CA 1
ATOM 594 C C . ASN A 1 74 ? 6.991 -7.415 -18.089 1.00 93.88 74 ASN A C 1
ATOM 596 O O . ASN A 1 74 ? 7.296 -7.533 -16.898 1.00 93.88 74 ASN A O 1
ATOM 600 N N . SER A 1 75 ? 5.967 -6.647 -18.465 1.00 92.31 75 SER A N 1
ATOM 601 C CA . SER A 1 75 ? 5.127 -5.873 -17.548 1.00 92.31 75 SER A CA 1
ATOM 602 C C . SER A 1 75 ? 4.343 -6.749 -16.566 1.00 92.31 75 SER A C 1
ATOM 604 O O . SER A 1 75 ? 4.043 -6.292 -15.464 1.00 92.31 75 SER A O 1
ATOM 606 N N . VAL A 1 76 ? 4.007 -7.995 -16.924 1.00 89.12 76 VAL A N 1
ATOM 607 C CA . VAL A 1 76 ? 3.329 -8.933 -16.011 1.00 89.12 76 VAL A CA 1
ATOM 608 C C . VAL A 1 76 ? 4.287 -9.357 -14.900 1.00 89.12 76 VAL A C 1
ATOM 610 O O . VAL A 1 76 ? 3.922 -9.260 -13.731 1.00 89.12 76 VAL A O 1
ATOM 613 N N . ASP A 1 77 ? 5.528 -9.714 -15.233 1.00 90.94 77 ASP A N 1
ATOM 614 C CA . ASP A 1 77 ? 6.569 -10.028 -14.247 1.00 90.94 77 ASP A CA 1
ATOM 615 C C . ASP A 1 77 ? 6.842 -8.832 -13.331 1.00 90.94 77 ASP A C 1
ATOM 617 O O . ASP A 1 77 ? 6.987 -8.984 -12.117 1.00 90.94 77 ASP A O 1
ATOM 621 N N . ALA A 1 78 ? 6.858 -7.621 -13.896 1.00 91.94 78 ALA A N 1
ATOM 622 C CA . ALA A 1 78 ? 7.037 -6.389 -13.137 1.00 91.94 78 ALA A CA 1
ATOM 623 C C . ALA A 1 78 ? 5.890 -6.170 -12.142 1.00 91.94 78 ALA A C 1
ATOM 625 O O . ALA A 1 78 ? 6.133 -5.840 -10.981 1.00 91.94 78 ALA A O 1
ATOM 626 N N . VAL A 1 79 ? 4.644 -6.406 -12.564 1.00 86.62 79 VAL A N 1
ATOM 627 C CA . VAL A 1 79 ? 3.470 -6.364 -11.684 1.00 86.62 79 VAL A CA 1
ATOM 628 C C . VAL A 1 79 ? 3.570 -7.433 -10.600 1.00 86.62 79 VAL A C 1
ATOM 630 O O . VAL A 1 79 ? 3.411 -7.104 -9.428 1.00 86.62 79 VAL A O 1
ATOM 633 N N . ILE A 1 80 ? 3.894 -8.682 -10.947 1.00 84.06 80 ILE A N 1
ATOM 634 C CA . ILE A 1 80 ? 4.085 -9.768 -9.974 1.00 84.06 80 ILE A CA 1
ATOM 635 C C . ILE A 1 80 ? 5.159 -9.378 -8.957 1.00 84.06 80 ILE A C 1
ATOM 637 O O . ILE A 1 80 ? 4.967 -9.572 -7.756 1.00 84.06 80 ILE A O 1
ATOM 641 N N . ARG A 1 81 ? 6.258 -8.759 -9.404 1.00 87.75 81 ARG A N 1
ATOM 642 C CA . ARG A 1 81 ? 7.310 -8.262 -8.519 1.00 87.75 81 ARG A CA 1
ATOM 643 C C . ARG A 1 81 ? 6.792 -7.166 -7.599 1.00 87.75 81 ARG A C 1
ATOM 645 O O . ARG A 1 81 ? 6.980 -7.297 -6.391 1.00 87.75 81 ARG A O 1
ATOM 652 N N . CYS A 1 82 ? 6.135 -6.136 -8.133 1.00 85.25 82 CYS A N 1
ATOM 653 C CA . CYS A 1 82 ? 5.538 -5.058 -7.343 1.00 85.25 82 CYS A CA 1
ATOM 654 C C . CYS A 1 82 ? 4.587 -5.611 -6.284 1.00 85.25 82 CYS A C 1
ATOM 656 O O . CYS A 1 82 ? 4.711 -5.256 -5.112 1.00 85.25 82 CYS A O 1
ATOM 658 N N . VAL A 1 83 ? 3.711 -6.541 -6.677 1.00 77.50 83 VAL A N 1
ATOM 659 C CA . VAL A 1 83 ? 2.809 -7.225 -5.754 1.00 77.50 83 VAL A CA 1
ATOM 660 C C . VAL A 1 83 ? 3.616 -7.999 -4.718 1.00 77.50 83 VAL A C 1
ATOM 662 O O . VAL A 1 83 ? 3.367 -7.807 -3.545 1.00 77.50 83 VAL A O 1
ATOM 665 N N . SER A 1 84 ? 4.634 -8.781 -5.081 1.00 78.88 84 SER A N 1
ATOM 666 C CA . SER A 1 84 ? 5.417 -9.571 -4.112 1.00 78.88 84 SER A CA 1
ATOM 667 C C . SER A 1 84 ? 6.104 -8.734 -3.022 1.00 78.88 84 SER A C 1
ATOM 669 O O . SER A 1 84 ? 6.306 -9.221 -1.911 1.00 78.88 84 SER A O 1
ATOM 671 N N . ILE A 1 85 ? 6.452 -7.477 -3.326 1.00 81.00 85 ILE A N 1
ATOM 672 C CA . ILE A 1 85 ? 7.142 -6.566 -2.400 1.00 81.00 85 ILE A CA 1
ATOM 673 C C . ILE A 1 85 ? 6.216 -5.504 -1.790 1.00 81.00 85 ILE A C 1
ATOM 675 O O . ILE A 1 85 ? 6.681 -4.668 -1.014 1.00 81.00 85 ILE A O 1
ATOM 679 N N . GLY A 1 86 ? 4.931 -5.498 -2.154 1.00 77.19 86 GLY A N 1
ATOM 680 C CA . GLY A 1 86 ? 3.962 -4.494 -1.712 1.00 77.19 86 GLY A CA 1
ATOM 681 C C . GLY A 1 86 ? 4.203 -3.082 -2.234 1.00 77.19 86 GLY A C 1
ATOM 682 O O . GLY A 1 86 ? 3.801 -2.108 -1.589 1.00 77.19 86 GLY A O 1
ATOM 683 N N . ALA A 1 87 ? 4.886 -2.961 -3.371 1.00 81.44 87 ALA A N 1
ATOM 684 C CA . ALA A 1 87 ? 5.140 -1.684 -4.014 1.00 81.44 87 ALA A CA 1
ATOM 685 C C . ALA A 1 87 ? 3.883 -1.199 -4.757 1.00 81.44 87 ALA A C 1
ATOM 687 O O . ALA A 1 87 ? 3.269 -1.988 -5.475 1.00 81.44 87 ALA A O 1
ATOM 688 N N . PRO A 1 88 ? 3.516 0.088 -4.634 1.00 82.44 88 PRO A N 1
ATOM 689 C CA . PRO A 1 88 ? 2.386 0.654 -5.349 1.00 82.44 88 PRO A CA 1
ATOM 690 C C . PRO A 1 88 ? 2.684 0.731 -6.842 1.00 82.44 88 PRO A C 1
ATOM 692 O O . PRO A 1 88 ? 3.777 1.122 -7.268 1.00 82.44 88 PRO A O 1
ATOM 695 N N . PHE A 1 89 ? 1.682 0.404 -7.641 1.00 88.44 89 PHE A N 1
ATOM 696 C CA . PHE A 1 89 ? 1.732 0.506 -9.089 1.00 88.44 89 PHE A CA 1
ATOM 697 C C . PHE A 1 89 ? 0.321 0.725 -9.620 1.00 88.44 89 PHE A C 1
ATOM 699 O O . PHE A 1 89 ? -0.664 0.316 -9.012 1.00 88.44 89 PHE A O 1
ATOM 706 N N . HIS A 1 90 ? 0.221 1.321 -10.797 1.00 85.88 90 HIS A N 1
ATOM 707 C CA . HIS A 1 90 ? -1.029 1.449 -11.525 1.00 85.88 90 HIS A CA 1
ATOM 708 C C . HIS A 1 90 ? -0.874 0.821 -12.908 1.00 85.88 90 HIS A C 1
ATOM 710 O O . HIS A 1 90 ? 0.228 0.692 -13.437 1.00 85.88 90 HIS A O 1
ATOM 716 N N . THR A 1 91 ? -1.991 0.433 -13.511 1.00 85.06 91 THR A N 1
ATOM 717 C CA . THR A 1 91 ? -2.025 0.029 -14.921 1.00 85.06 91 THR A CA 1
ATOM 718 C C . THR A 1 91 ? -2.987 0.957 -15.634 1.00 85.06 91 THR A C 1
ATOM 720 O O . THR A 1 91 ? -4.113 1.140 -15.173 1.00 85.06 91 THR A O 1
ATOM 723 N N . VAL A 1 92 ? -2.542 1.579 -16.722 1.00 83.06 92 VAL A N 1
ATOM 724 C CA . VAL A 1 92 ? -3.370 2.502 -17.505 1.00 83.06 92 VAL A CA 1
ATOM 725 C C . VAL A 1 92 ? -3.698 1.873 -18.849 1.00 83.06 92 VAL A C 1
ATOM 727 O O . VAL A 1 92 ? -2.805 1.490 -19.598 1.00 83.06 92 VAL A O 1
ATOM 730 N N . LEU A 1 93 ? -4.987 1.748 -19.147 1.00 81.25 93 LEU A N 1
ATOM 731 C CA . LEU A 1 93 ? -5.502 1.330 -20.450 1.00 81.25 93 LEU A CA 1
ATOM 732 C C . LEU A 1 93 ? -5.812 2.593 -21.254 1.00 81.25 93 LEU A C 1
ATOM 734 O O . LEU A 1 93 ? -6.505 3.486 -20.765 1.00 81.25 93 LEU A O 1
ATOM 738 N N . ALA A 1 94 ? -5.312 2.672 -22.487 1.00 70.19 94 ALA A N 1
ATOM 739 C CA . ALA A 1 94 ? -5.690 3.741 -23.403 1.00 70.19 94 ALA A CA 1
ATOM 740 C C . ALA A 1 94 ? -7.138 3.513 -23.859 1.00 70.19 94 ALA A C 1
ATOM 742 O O . ALA A 1 94 ? -7.400 2.777 -24.810 1.00 70.19 94 ALA A O 1
ATOM 743 N N . ILE A 1 95 ? -8.094 4.117 -23.156 1.00 64.25 95 ILE A N 1
ATOM 744 C CA . ILE A 1 95 ? -9.501 4.043 -23.538 1.00 64.25 95 ILE A CA 1
ATOM 745 C C . ILE A 1 95 ? -9.751 5.096 -24.616 1.00 64.25 95 ILE A C 1
ATOM 747 O O . ILE A 1 95 ? -9.531 6.287 -24.397 1.00 64.25 95 ILE A O 1
ATOM 751 N N . ARG A 1 96 ? -10.231 4.670 -25.791 1.00 64.81 96 ARG A N 1
ATOM 752 C CA . ARG A 1 96 ? -10.769 5.609 -26.782 1.00 64.81 96 ARG A CA 1
ATOM 753 C C . ARG A 1 96 ? -11.974 6.301 -26.144 1.00 64.81 96 ARG A C 1
ATOM 755 O O . ARG A 1 96 ? -12.948 5.638 -25.793 1.00 64.81 96 ARG A O 1
ATOM 762 N N . THR A 1 97 ? -11.895 7.619 -25.995 1.00 53.66 97 THR A N 1
ATOM 763 C CA . THR A 1 97 ? -12.853 8.486 -25.280 1.00 53.66 97 THR A CA 1
ATOM 764 C C . THR A 1 97 ? -14.319 8.295 -25.678 1.00 53.66 97 THR A C 1
ATOM 766 O O . THR A 1 97 ? -15.200 8.599 -24.884 1.00 53.66 97 THR A O 1
ATOM 769 N N . ALA A 1 98 ? -14.598 7.743 -26.860 1.00 51.06 98 ALA A N 1
ATOM 770 C CA . ALA A 1 98 ? -15.950 7.541 -27.372 1.00 51.06 98 ALA A CA 1
ATOM 771 C C . ALA A 1 98 ? -16.799 6.484 -26.626 1.00 51.06 98 ALA A C 1
ATOM 773 O O . ALA A 1 98 ? -18.014 6.506 -26.774 1.00 51.06 98 ALA A O 1
ATOM 774 N N . ASN A 1 99 ? -16.206 5.585 -25.823 1.00 52.94 99 ASN A N 1
ATOM 775 C CA . ASN A 1 99 ? -16.919 4.410 -25.281 1.00 52.94 99 ASN A CA 1
ATOM 776 C C . ASN A 1 99 ? -16.981 4.322 -23.746 1.00 52.94 99 ASN A C 1
ATOM 778 O O . ASN A 1 99 ? -17.313 3.265 -23.209 1.00 52.94 99 ASN A O 1
ATOM 782 N N . ILE A 1 100 ? -16.667 5.393 -23.011 1.00 54.56 100 ILE A N 1
ATOM 783 C CA . ILE A 1 100 ? -16.805 5.361 -21.549 1.00 54.56 100 ILE A CA 1
ATOM 784 C C . ILE A 1 100 ? -18.267 5.628 -21.198 1.00 54.56 100 ILE A C 1
ATOM 786 O O . ILE A 1 100 ? -18.684 6.769 -21.008 1.00 54.56 100 ILE A O 1
ATOM 790 N N . SER A 1 101 ? -19.061 4.564 -21.099 1.00 53.91 101 SER A N 1
ATOM 791 C CA . SER A 1 101 ? -20.343 4.634 -20.407 1.00 53.91 101 SER A CA 1
ATOM 792 C C . SER A 1 101 ? -20.072 5.012 -18.952 1.00 53.91 101 SER A C 1
ATOM 794 O O . SER A 1 101 ? -19.480 4.229 -18.205 1.00 53.91 101 SER A O 1
ATOM 796 N N . VAL A 1 102 ? -20.476 6.221 -18.557 1.00 58.28 102 VAL A N 1
ATOM 797 C CA . VAL A 1 102 ? -20.426 6.661 -17.159 1.00 58.28 102 VAL A CA 1
ATOM 798 C C . VAL A 1 102 ? -21.190 5.624 -16.330 1.00 58.28 102 VAL A C 1
ATOM 800 O O . VAL A 1 102 ? -22.338 5.324 -16.674 1.00 58.28 102 VAL A O 1
ATOM 803 N N . PRO A 1 103 ? -20.593 5.049 -15.271 1.00 54.28 103 PRO A N 1
ATOM 804 C CA . PRO A 1 103 ? -21.293 4.096 -14.428 1.00 54.28 103 PRO A CA 1
ATOM 805 C C . PRO A 1 103 ? -22.613 4.707 -13.961 1.00 54.28 103 PRO A C 1
ATOM 807 O O . PRO A 1 103 ? -22.627 5.765 -13.328 1.00 54.28 103 PRO A O 1
ATOM 810 N N . SER A 1 104 ? -23.724 4.052 -14.300 1.00 53.44 104 SER A N 1
ATOM 811 C CA . SER A 1 104 ? -25.053 4.453 -13.844 1.00 53.44 104 SER A CA 1
ATOM 812 C C . SER A 1 104 ? -25.028 4.642 -12.326 1.00 53.44 104 SER A C 1
ATOM 814 O O . SER A 1 104 ? -24.590 3.754 -11.587 1.00 53.44 104 SER A O 1
ATOM 816 N N . ALA A 1 105 ? -25.538 5.781 -11.847 1.00 53.06 105 ALA A N 1
ATOM 817 C CA . ALA A 1 105 ? -25.636 6.110 -10.423 1.00 53.06 105 ALA A CA 1
ATOM 818 C C . ALA A 1 105 ? -26.354 5.021 -9.590 1.00 53.06 105 ALA A C 1
ATOM 820 O O . ALA A 1 105 ? -26.222 4.985 -8.367 1.00 53.06 105 ALA A O 1
ATOM 821 N N . ALA A 1 106 ? -27.081 4.100 -10.234 1.00 51.78 106 ALA A N 1
ATOM 822 C CA . ALA A 1 106 ? -27.711 2.953 -9.591 1.00 51.78 106 ALA A CA 1
ATOM 823 C C . ALA A 1 106 ? -26.706 1.944 -8.993 1.00 51.78 106 ALA A C 1
ATOM 825 O O . ALA A 1 106 ? -26.995 1.380 -7.940 1.00 51.78 106 ALA A O 1
ATOM 826 N N . HIS A 1 107 ? -25.506 1.774 -9.570 1.00 53.69 107 HIS A N 1
ATOM 827 C CA . HIS A 1 107 ? -24.471 0.882 -9.012 1.00 53.69 107 HIS A CA 1
ATOM 828 C C . HIS A 1 107 ? -23.830 1.423 -7.719 1.00 53.69 107 HIS A C 1
ATOM 830 O O . HIS A 1 107 ? -23.145 0.693 -7.010 1.00 53.69 107 HIS A O 1
ATOM 836 N N . GLN A 1 108 ? -24.083 2.684 -7.354 1.00 53.72 108 GLN A N 1
ATOM 837 C CA . GLN A 1 108 ? -23.554 3.293 -6.129 1.00 53.72 108 GLN A CA 1
ATOM 838 C C . GLN A 1 108 ? -24.396 3.006 -4.871 1.00 53.72 108 GLN A C 1
ATOM 840 O O . GLN A 1 108 ? -24.057 3.492 -3.793 1.00 53.72 108 GLN A O 1
ATOM 845 N N . ARG A 1 109 ? -25.516 2.275 -4.971 1.00 45.19 109 ARG A N 1
ATOM 846 C CA . ARG A 1 109 ? -26.519 2.223 -3.888 1.00 45.19 109 ARG A CA 1
ATOM 847 C C . ARG A 1 109 ? -26.286 1.157 -2.811 1.00 45.19 109 ARG A C 1
ATOM 849 O O . ARG A 1 109 ? -26.774 1.350 -1.705 1.00 45.19 109 ARG A O 1
ATOM 856 N N . ASN A 1 110 ? -25.449 0.147 -3.047 1.00 51.16 110 ASN A N 1
ATOM 857 C CA . ASN A 1 110 ? -25.057 -0.831 -2.016 1.00 51.16 110 ASN A CA 1
ATOM 858 C C . ASN A 1 110 ? -23.667 -0.525 -1.436 1.00 51.16 110 ASN A C 1
ATOM 860 O O . ASN A 1 110 ? -22.801 -1.390 -1.339 1.00 51.16 110 ASN A O 1
ATOM 864 N N . ARG A 1 111 ? -23.422 0.742 -1.085 1.00 59.47 111 ARG A N 1
ATOM 865 C CA . ARG A 1 111 ? -22.140 1.168 -0.512 1.00 59.47 111 ARG A CA 1
ATOM 866 C C . ARG A 1 111 ? -22.035 0.730 0.942 1.00 59.47 111 ARG A C 1
ATOM 868 O O . ARG A 1 111 ? -22.772 1.219 1.801 1.00 59.47 111 ARG A O 1
ATOM 875 N N . VAL A 1 112 ? -21.076 -0.149 1.216 1.00 61.06 112 VAL A N 1
ATOM 876 C CA . VAL A 1 112 ? -20.669 -0.494 2.578 1.00 61.06 112 VAL A CA 1
ATOM 877 C C . VAL A 1 112 ? -20.209 0.798 3.259 1.00 61.06 112 VAL A C 1
ATOM 879 O O . VAL A 1 112 ? -19.294 1.473 2.791 1.00 61.06 112 VAL A O 1
ATOM 882 N N . ARG A 1 113 ? -20.891 1.202 4.334 1.00 66.19 113 ARG A N 1
ATOM 883 C CA . ARG A 1 113 ? -20.493 2.365 5.137 1.00 66.19 113 ARG A CA 1
ATOM 884 C C . ARG A 1 113 ? -19.467 1.942 6.181 1.00 66.19 113 ARG A C 1
ATOM 886 O O . ARG A 1 113 ? -19.522 0.823 6.697 1.00 66.19 113 ARG A O 1
ATOM 893 N N . ALA A 1 114 ? -18.564 2.860 6.525 1.00 61.91 114 ALA A N 1
ATOM 894 C CA . ALA A 1 114 ? -17.673 2.656 7.658 1.00 61.91 114 ALA A CA 1
ATOM 895 C C . ALA A 1 114 ? -18.511 2.391 8.926 1.00 61.91 114 ALA A C 1
ATOM 897 O O . ALA A 1 114 ? -19.533 3.058 9.126 1.00 61.91 114 ALA A O 1
ATOM 898 N N . PRO A 1 115 ? -18.130 1.412 9.764 1.00 66.38 115 PRO A N 1
ATOM 899 C CA . PRO A 1 115 ? -18.800 1.182 11.031 1.00 66.38 115 PRO A CA 1
ATOM 900 C C . PRO A 1 115 ? -18.857 2.460 11.861 1.00 66.38 115 PRO A C 1
ATOM 902 O O . PRO A 1 115 ? -17.838 3.106 12.113 1.00 66.38 115 PRO A O 1
ATOM 905 N N . VAL A 1 116 ? -20.051 2.760 12.357 1.00 67.19 116 VAL A N 1
ATOM 906 C CA . VAL A 1 116 ? -20.204 3.697 13.458 1.00 67.19 116 VAL A CA 1
ATOM 907 C C . VAL A 1 116 ? -20.221 2.899 14.749 1.00 67.19 116 VAL A C 1
ATOM 909 O O . VAL A 1 116 ? -21.032 1.985 14.905 1.00 67.19 116 VAL A O 1
ATOM 912 N N . LEU A 1 117 ? -19.309 3.225 15.660 1.00 64.88 117 LEU A N 1
ATOM 913 C CA . LEU A 1 117 ? -19.235 2.582 16.961 1.00 64.88 117 LEU A CA 1
ATOM 914 C C . LEU A 1 117 ? -19.842 3.538 17.989 1.00 64.88 117 LEU A C 1
ATOM 916 O O . LEU A 1 117 ? -19.187 4.458 18.480 1.00 64.88 117 LEU A O 1
ATOM 920 N N . TYR A 1 118 ? -21.126 3.338 18.280 1.00 56.88 118 TYR A N 1
ATOM 921 C CA . TYR A 1 118 ? -21.815 4.053 19.349 1.00 56.88 118 TYR A CA 1
ATOM 922 C C . TYR A 1 118 ? -21.572 3.323 20.671 1.00 56.88 118 TYR A C 1
ATOM 924 O O . TYR A 1 118 ? -22.114 2.243 20.896 1.00 56.88 118 TYR A O 1
ATOM 932 N N . ARG A 1 119 ? -20.766 3.907 21.560 1.00 63.19 119 ARG A N 1
ATOM 933 C CA . ARG A 1 119 ? -20.723 3.514 22.976 1.00 63.19 119 ARG A CA 1
ATOM 934 C C . ARG A 1 119 ? -21.006 4.748 23.818 1.00 63.19 119 ARG A C 1
ATOM 936 O O . ARG A 1 119 ? -20.150 5.605 23.999 1.00 63.19 119 ARG A O 1
ATOM 943 N N . TYR A 1 120 ? -22.260 4.865 24.238 1.00 55.62 120 TYR A N 1
ATOM 944 C CA . TYR A 1 120 ? -22.742 5.972 25.052 1.00 55.62 120 TYR A CA 1
ATOM 945 C C . TYR A 1 120 ? -22.177 5.869 26.477 1.00 55.62 120 TYR A C 1
ATOM 947 O O . TYR A 1 120 ? -22.262 4.810 27.092 1.00 55.62 120 TYR A O 1
ATOM 955 N N . GLY A 1 121 ? -21.629 6.967 27.007 1.00 55.94 121 GLY A N 1
ATOM 956 C CA . GLY A 1 121 ? -21.339 7.121 28.440 1.00 55.94 121 GLY A CA 1
ATOM 957 C C . GLY A 1 121 ? -19.971 6.646 28.948 1.00 55.94 121 GLY A C 1
ATOM 958 O O . GLY A 1 121 ? -19.640 6.929 30.097 1.00 55.94 121 GLY A O 1
ATOM 959 N N . GLU A 1 122 ? -19.143 5.990 28.134 1.00 61.06 122 GLU A N 1
ATOM 960 C CA . GLU A 1 122 ? -17.774 5.632 28.537 1.00 61.06 122 GLU A CA 1
ATOM 961 C C . GLU A 1 122 ? -16.764 6.673 28.045 1.00 61.06 122 GLU A C 1
ATOM 963 O O . GLU A 1 122 ? -16.803 7.103 26.890 1.00 61.06 122 GLU A O 1
ATOM 968 N N . SER A 1 123 ? -15.835 7.083 28.918 1.00 62.84 123 SER A N 1
ATOM 969 C CA . SER A 1 123 ? -14.714 7.920 28.492 1.00 62.84 123 SER A CA 1
ATOM 970 C C . SER A 1 123 ? -13.881 7.175 27.449 1.00 62.84 123 SER A C 1
ATOM 972 O O . SER A 1 123 ? -13.741 5.952 27.505 1.00 62.84 123 SER A O 1
ATOM 974 N N . ALA A 1 124 ? -13.313 7.929 26.506 1.00 59.75 124 ALA A N 1
ATOM 975 C CA . ALA A 1 124 ? -12.503 7.436 25.395 1.00 59.75 124 ALA A CA 1
ATOM 976 C C . ALA A 1 124 ? -11.501 6.331 25.774 1.00 59.75 124 ALA A C 1
ATOM 978 O O . ALA A 1 124 ? -11.303 5.391 25.005 1.00 59.75 124 ALA A O 1
ATOM 979 N N . ASP A 1 125 ? -10.908 6.455 26.958 1.00 64.00 125 ASP A N 1
ATOM 980 C CA . ASP A 1 125 ? -9.822 5.608 27.453 1.00 64.00 125 ASP A CA 1
ATOM 981 C C . ASP A 1 125 ? -10.322 4.317 28.128 1.00 64.00 125 ASP A C 1
ATOM 983 O O . ASP A 1 125 ? -9.539 3.414 28.413 1.00 64.00 125 ASP A O 1
ATOM 987 N N . LYS A 1 126 ? -11.632 4.214 28.394 1.00 68.19 126 LYS A N 1
ATOM 988 C CA . LYS A 1 126 ? -12.265 3.054 29.045 1.00 68.19 126 LYS A CA 1
ATOM 989 C C . LYS A 1 126 ? -12.868 2.064 28.055 1.00 68.19 126 LYS A C 1
ATOM 991 O O . LYS A 1 126 ? -13.104 0.913 28.423 1.00 68.19 126 LYS A O 1
ATOM 996 N N . VAL A 1 127 ? -13.074 2.480 26.804 1.00 70.75 127 VAL A N 1
ATOM 997 C CA . VAL A 1 127 ? -13.625 1.622 25.754 1.00 70.75 127 VAL A CA 1
ATOM 998 C C . VAL A 1 127 ? -12.598 0.556 25.376 1.00 70.75 127 VAL A C 1
ATOM 1000 O O . VAL A 1 127 ? -11.739 0.758 24.519 1.00 70.75 127 VAL A O 1
ATOM 1003 N N . LYS A 1 128 ? -12.704 -0.614 26.009 1.00 75.94 128 LYS A N 1
ATOM 1004 C CA . LYS A 1 128 ? -11.944 -1.800 25.608 1.00 75.94 128 LYS A CA 1
ATOM 1005 C C . LYS A 1 128 ? -12.583 -2.403 24.360 1.00 75.94 128 LYS A C 1
ATOM 1007 O O . LYS A 1 128 ? -13.741 -2.845 24.390 1.00 75.94 128 LYS A O 1
ATOM 1012 N N . MET A 1 129 ? -11.833 -2.398 23.262 1.00 79.44 129 MET A N 1
ATOM 1013 C CA . MET A 1 129 ? -12.192 -3.165 22.073 1.00 79.44 129 MET A CA 1
ATOM 1014 C C . MET A 1 129 ? -11.949 -4.644 22.342 1.00 79.44 129 MET A C 1
ATOM 1016 O O . MET A 1 129 ? -10.944 -5.018 22.941 1.00 79.44 129 MET A O 1
ATOM 1020 N N . ARG A 1 130 ? -12.886 -5.482 21.912 1.00 77.94 130 ARG A N 1
ATOM 1021 C CA . ARG A 1 130 ? -12.797 -6.936 22.033 1.00 77.94 130 ARG A CA 1
ATOM 1022 C C . ARG A 1 130 ? -12.260 -7.524 20.735 1.00 77.94 130 ARG A C 1
ATOM 1024 O O . ARG A 1 130 ? -12.402 -6.936 19.662 1.00 77.94 130 ARG A O 1
ATOM 1031 N N . LYS A 1 131 ? -11.762 -8.757 20.794 1.00 75.62 131 LYS A N 1
ATOM 1032 C CA . LYS A 1 131 ? -11.402 -9.546 19.605 1.00 75.62 131 LYS A CA 1
ATOM 1033 C C . LYS A 1 131 ? -12.531 -9.635 18.570 1.00 75.62 131 LYS A C 1
ATOM 1035 O O . LYS A 1 131 ? -12.272 -9.642 17.367 1.00 75.62 131 LYS A O 1
ATOM 1040 N N . SER A 1 132 ? -13.787 -9.636 19.021 1.00 79.44 132 SER A N 1
ATOM 1041 C CA . SER A 1 132 ? -14.967 -9.591 18.151 1.00 79.44 132 SER A CA 1
ATOM 1042 C C . SER A 1 132 ? -15.047 -8.319 17.300 1.00 79.44 132 SER A C 1
ATOM 1044 O O . SER A 1 132 ? -15.485 -8.392 16.156 1.00 79.44 132 SER A O 1
ATOM 1046 N N . ASP A 1 133 ? -14.596 -7.170 17.816 1.00 80.44 133 ASP A N 1
ATOM 1047 C CA . ASP A 1 133 ? -14.604 -5.896 17.084 1.00 80.44 133 ASP A CA 1
ATOM 1048 C C . ASP A 1 133 ? -13.601 -5.933 15.921 1.00 80.44 133 ASP A C 1
ATOM 1050 O O . ASP A 1 133 ? -13.903 -5.477 14.814 1.00 80.44 133 ASP A O 1
ATOM 1054 N N . TYR A 1 134 ? -12.433 -6.548 16.144 1.00 80.12 134 TYR A N 1
ATOM 1055 C CA . TYR A 1 134 ? -11.457 -6.807 15.086 1.00 80.12 134 TYR A CA 1
ATOM 1056 C C . TYR A 1 134 ? -11.963 -7.840 14.071 1.00 80.12 134 TYR A C 1
ATOM 1058 O O . TYR A 1 134 ? -11.830 -7.645 12.864 1.00 80.12 134 TYR A O 1
ATOM 1066 N N . HIS A 1 135 ? -12.600 -8.921 14.532 1.00 80.19 135 HIS A N 1
ATOM 1067 C CA . HIS A 1 135 ? -13.194 -9.915 13.635 1.00 80.19 135 HIS A CA 1
ATOM 1068 C C . HIS A 1 135 ? -14.274 -9.295 12.736 1.00 80.19 135 HIS A C 1
ATOM 1070 O O . HIS A 1 135 ? -14.283 -9.529 11.528 1.00 80.19 135 HIS A O 1
ATOM 1076 N N . ALA A 1 136 ? -15.116 -8.421 13.293 1.00 80.75 136 ALA A N 1
ATOM 1077 C CA . ALA A 1 136 ? -16.086 -7.647 12.529 1.00 80.75 136 ALA A CA 1
ATOM 1078 C C . ALA A 1 136 ? -15.412 -6.698 11.522 1.00 80.75 136 ALA A C 1
ATOM 1080 O O . ALA A 1 136 ? -15.921 -6.543 10.412 1.00 80.75 136 ALA A O 1
ATOM 1081 N N . ALA A 1 137 ? -14.268 -6.093 11.869 1.00 80.31 137 ALA A N 1
ATOM 1082 C CA . ALA A 1 137 ? -13.448 -5.322 10.928 1.00 80.31 137 ALA A CA 1
ATOM 1083 C C . ALA A 1 137 ? -13.014 -6.190 9.738 1.00 80.31 137 ALA A C 1
ATOM 1085 O O . ALA A 1 137 ? -13.205 -5.811 8.586 1.00 80.31 137 ALA A O 1
ATOM 1086 N N . ARG A 1 138 ? -12.486 -7.386 10.026 1.00 79.12 138 ARG A N 1
ATOM 1087 C CA . ARG A 1 138 ? -11.981 -8.329 9.022 1.00 79.12 138 ARG A CA 1
ATOM 1088 C C . ARG A 1 138 ? -13.083 -8.845 8.096 1.00 79.12 138 ARG A C 1
ATOM 1090 O O . ARG A 1 138 ? -12.878 -8.864 6.889 1.00 79.12 138 ARG A O 1
ATOM 1097 N N . ILE A 1 139 ? -14.249 -9.217 8.630 1.00 76.94 139 ILE A N 1
ATOM 1098 C CA . ILE A 1 139 ? -15.405 -9.642 7.817 1.00 76.94 139 ILE A CA 1
ATOM 1099 C C . ILE A 1 139 ? -15.846 -8.521 6.868 1.00 76.94 139 ILE A C 1
ATOM 1101 O O . ILE A 1 139 ? -16.164 -8.769 5.711 1.00 76.94 139 ILE A O 1
ATOM 1105 N N . ARG A 1 140 ? -15.850 -7.268 7.329 1.00 76.19 140 ARG A N 1
ATOM 1106 C CA . ARG A 1 140 ? -16.212 -6.129 6.472 1.00 76.19 140 ARG A CA 1
ATOM 1107 C C . ARG A 1 140 ? -15.158 -5.849 5.417 1.00 76.19 140 ARG A C 1
ATOM 1109 O O . ARG A 1 140 ? -15.519 -5.517 4.297 1.00 76.19 140 ARG A O 1
ATOM 1116 N N . ALA A 1 141 ? -13.882 -5.987 5.767 1.00 76.12 141 ALA A N 1
ATOM 1117 C CA . ALA A 1 141 ? -12.806 -5.889 4.797 1.00 76.12 141 ALA A CA 1
ATOM 1118 C C . ALA A 1 141 ? -12.974 -6.957 3.704 1.00 76.12 141 ALA A C 1
ATOM 1120 O O . ALA A 1 141 ? -12.934 -6.606 2.534 1.00 76.12 141 ALA A O 1
ATOM 1121 N N . LEU A 1 142 ? -13.298 -8.206 4.062 1.00 74.75 142 LEU A N 1
ATOM 1122 C CA . LEU A 1 142 ? -13.678 -9.253 3.100 1.00 74.75 142 LEU A CA 1
ATOM 1123 C C . LEU A 1 142 ? -14.873 -8.843 2.226 1.00 74.75 142 LEU A C 1
ATOM 1125 O O . LEU A 1 142 ? -14.816 -8.998 1.015 1.00 74.75 142 LEU A O 1
ATOM 1129 N N . ALA A 1 143 ? -15.924 -8.263 2.814 1.00 73.19 143 ALA A N 1
ATOM 1130 C CA . ALA A 1 143 ? -17.095 -7.804 2.061 1.00 73.19 143 ALA A CA 1
ATOM 1131 C C . ALA A 1 143 ? -16.792 -6.641 1.095 1.00 73.19 143 ALA A C 1
ATOM 1133 O O . ALA A 1 143 ? -17.522 -6.446 0.126 1.00 73.19 143 ALA A O 1
ATOM 1134 N N . VAL A 1 144 ? -15.746 -5.854 1.367 1.00 71.06 144 VAL A N 1
ATOM 1135 C CA . VAL A 1 144 ? -15.263 -4.790 0.473 1.00 71.06 144 VAL A CA 1
ATOM 1136 C C . VAL A 1 144 ? -14.311 -5.334 -0.583 1.00 71.06 144 VAL A C 1
ATOM 1138 O O . VAL A 1 144 ? -14.309 -4.817 -1.693 1.00 71.06 144 VAL A O 1
ATOM 1141 N N . LEU A 1 145 ? -13.526 -6.365 -0.270 1.00 70.69 145 LEU A N 1
ATOM 1142 C CA . LEU A 1 145 ? -12.583 -7.014 -1.182 1.00 70.69 145 LEU A CA 1
ATOM 1143 C C . LEU A 1 145 ? -13.304 -7.927 -2.192 1.00 70.69 145 LEU A C 1
ATOM 1145 O O . LEU A 1 145 ? -13.077 -9.131 -2.223 1.00 70.69 145 LEU A O 1
ATOM 1149 N N . GLY A 1 146 ? -14.155 -7.344 -3.039 1.00 68.25 146 GLY A N 1
ATOM 1150 C CA . GLY A 1 146 ? -14.530 -7.945 -4.324 1.00 68.25 146 GLY A CA 1
ATOM 1151 C C . GLY A 1 146 ? -13.419 -7.775 -5.370 1.00 68.25 146 GLY A C 1
ATOM 1152 O O . GLY A 1 146 ? -12.460 -7.034 -5.138 1.00 68.25 146 GLY A O 1
ATOM 1153 N N . ASP A 1 147 ? -13.551 -8.413 -6.539 1.00 60.94 147 ASP A N 1
ATOM 1154 C CA . ASP A 1 147 ? -12.496 -8.480 -7.572 1.00 60.94 147 ASP A CA 1
ATOM 1155 C C . ASP A 1 147 ? -11.863 -7.117 -7.910 1.00 60.94 147 ASP A C 1
ATOM 1157 O O . ASP A 1 147 ? -10.639 -6.968 -7.927 1.00 60.94 147 ASP A O 1
ATOM 1161 N N . THR A 1 148 ? -12.681 -6.078 -8.114 1.00 65.50 148 THR A N 1
ATOM 1162 C CA . THR A 1 148 ? -12.183 -4.737 -8.466 1.00 65.50 148 THR A CA 1
ATOM 1163 C C . THR A 1 148 ? -11.486 -4.024 -7.305 1.00 65.50 148 THR A C 1
ATOM 1165 O O . THR A 1 148 ? -10.490 -3.327 -7.505 1.00 65.50 148 THR A O 1
ATOM 1168 N N . GLN A 1 149 ? -11.973 -4.211 -6.079 1.00 70.44 149 GLN A N 1
ATOM 1169 C CA . GLN A 1 149 ? -11.448 -3.566 -4.877 1.00 70.44 149 GLN A CA 1
ATOM 1170 C C . GLN A 1 149 ? -10.161 -4.230 -4.396 1.00 70.44 149 GLN A C 1
ATOM 1172 O O . GLN A 1 149 ? -9.266 -3.533 -3.925 1.00 70.44 149 GLN A O 1
ATOM 1177 N N . ILE A 1 150 ? -10.022 -5.549 -4.561 1.00 71.12 150 ILE A N 1
ATOM 1178 C CA . ILE A 1 150 ? -8.754 -6.251 -4.334 1.00 71.12 150 ILE A CA 1
ATOM 1179 C C . ILE A 1 150 ? -7.660 -5.582 -5.158 1.00 71.12 150 ILE A C 1
ATOM 1181 O O . ILE A 1 150 ? -6.631 -5.180 -4.621 1.00 71.12 150 ILE A O 1
ATOM 1185 N N . ARG A 1 151 ? -7.918 -5.369 -6.448 1.00 66.44 151 ARG A N 1
ATOM 1186 C CA . ARG A 1 151 ? -6.967 -4.717 -7.346 1.00 66.44 151 ARG A CA 1
ATOM 1187 C C . ARG A 1 151 ? -6.643 -3.285 -6.915 1.00 66.44 151 ARG A C 1
ATOM 1189 O O . ARG A 1 151 ? -5.475 -2.905 -6.929 1.00 66.44 151 ARG A O 1
ATOM 1196 N N . GLY A 1 152 ? -7.648 -2.524 -6.476 1.00 72.19 152 GLY A N 1
ATOM 1197 C CA . GLY A 1 152 ? -7.464 -1.198 -5.881 1.00 72.19 152 GLY A CA 1
ATOM 1198 C C . GLY A 1 152 ? -6.525 -1.225 -4.669 1.00 72.19 152 GLY A C 1
ATOM 1199 O O . GLY A 1 152 ? -5.524 -0.512 -4.655 1.00 72.19 152 GLY A O 1
ATOM 1200 N N . ALA A 1 153 ? -6.770 -2.117 -3.705 1.00 74.00 153 ALA A N 1
ATOM 1201 C CA . ALA A 1 153 ? -5.911 -2.283 -2.529 1.00 74.00 153 ALA A CA 1
ATOM 1202 C C . ALA A 1 153 ? -4.479 -2.698 -2.890 1.00 74.00 153 ALA A C 1
ATOM 1204 O O . ALA A 1 153 ? -3.527 -2.212 -2.280 1.00 74.00 153 ALA A O 1
ATOM 1205 N N . LEU A 1 154 ? -4.318 -3.577 -3.885 1.00 73.44 154 LEU A N 1
ATOM 1206 C CA . LEU A 1 154 ? -3.000 -3.979 -4.371 1.00 73.44 154 LEU A CA 1
ATOM 1207 C C . LEU A 1 154 ? -2.271 -2.808 -5.050 1.00 73.44 154 LEU A C 1
ATOM 1209 O O . LEU A 1 154 ? -1.069 -2.652 -4.850 1.00 73.44 154 LEU A O 1
ATOM 1213 N N . SER A 1 155 ? -2.992 -1.974 -5.807 1.00 69.69 155 SER A N 1
ATOM 1214 C CA . SER A 1 155 ? -2.429 -0.821 -6.524 1.00 69.69 155 SER A CA 1
ATOM 1215 C C . SER A 1 155 ? -1.956 0.301 -5.596 1.00 69.69 155 SER A C 1
ATOM 1217 O O . SER A 1 155 ? -0.918 0.914 -5.848 1.00 69.69 155 SER A O 1
ATOM 1219 N N . GLU A 1 156 ? -2.659 0.513 -4.479 1.00 79.19 156 GLU A N 1
ATOM 1220 C CA . GLU A 1 156 ? -2.263 1.460 -3.427 1.00 79.19 156 GLU A CA 1
ATOM 1221 C C . GLU A 1 156 ? -0.959 1.046 -2.721 1.00 79.19 156 GLU A C 1
ATOM 1223 O O . GLU A 1 156 ? -0.253 1.884 -2.153 1.00 79.19 156 GLU A O 1
ATOM 1228 N N . GLY A 1 157 ? -0.608 -0.245 -2.768 1.00 80.00 157 GLY A N 1
ATOM 1229 C CA . GLY A 1 157 ? 0.559 -0.788 -2.082 1.00 80.00 157 GLY A CA 1
ATOM 1230 C C . GLY A 1 157 ? 0.464 -0.648 -0.558 1.00 80.00 157 GLY A C 1
ATOM 1231 O O . GLY A 1 157 ? -0.616 -0.519 0.032 1.00 80.00 157 GLY A O 1
ATOM 1232 N N . GLY A 1 158 ? 1.620 -0.694 0.109 1.00 83.94 158 GLY A N 1
ATOM 1233 C CA . GLY A 1 158 ? 1.732 -0.354 1.529 1.00 83.94 158 GLY A CA 1
ATOM 1234 C C . GLY A 1 158 ? 0.802 -1.169 2.435 1.00 83.94 158 GLY A C 1
ATOM 1235 O O . GLY A 1 158 ? 0.710 -2.392 2.318 1.00 83.94 158 GLY A O 1
ATOM 1236 N N . ILE A 1 159 ? 0.128 -0.494 3.372 1.00 83.12 159 ILE A N 1
ATOM 1237 C CA . ILE A 1 159 ? -0.717 -1.161 4.371 1.00 83.12 159 ILE A CA 1
ATOM 1238 C C . ILE A 1 159 ? -1.978 -1.789 3.767 1.00 83.12 159 ILE A C 1
ATOM 1240 O O . ILE A 1 159 ? -2.376 -2.867 4.196 1.00 83.12 159 ILE A O 1
ATOM 1244 N N . LEU A 1 160 ? -2.589 -1.166 2.754 1.00 83.38 160 LEU A N 1
ATOM 1245 C CA . LEU A 1 160 ? -3.781 -1.719 2.101 1.00 83.38 160 LEU A CA 1
ATOM 1246 C C . LEU A 1 160 ? -3.454 -3.018 1.380 1.00 83.38 160 LEU A C 1
ATOM 1248 O O . LEU A 1 160 ? -4.175 -4.001 1.545 1.00 83.38 160 LEU A O 1
ATOM 1252 N N . TRP A 1 161 ? -2.326 -3.045 0.670 1.00 83.56 161 TRP A N 1
ATOM 1253 C CA . TRP A 1 161 ? -1.820 -4.258 0.048 1.00 83.56 161 TRP A CA 1
ATOM 1254 C C . TRP A 1 161 ? -1.536 -5.355 1.086 1.00 83.56 161 TRP A C 1
ATOM 1256 O O . TRP A 1 161 ? -2.006 -6.476 0.912 1.00 83.56 161 TRP A O 1
ATOM 1266 N N . ARG A 1 162 ? -0.855 -5.044 2.202 1.00 82.25 162 ARG A N 1
ATOM 1267 C CA . ARG A 1 162 ? -0.583 -6.025 3.278 1.00 82.25 162 ARG A CA 1
ATOM 1268 C C . ARG A 1 162 ? -1.868 -6.615 3.852 1.00 82.25 162 ARG A C 1
ATOM 1270 O O . ARG A 1 162 ? -1.945 -7.816 4.097 1.00 82.25 162 ARG A O 1
ATOM 1277 N N . LEU A 1 163 ? -2.879 -5.776 4.068 1.00 82.12 163 LEU A N 1
ATOM 1278 C CA . LEU A 1 163 ? -4.169 -6.207 4.598 1.00 82.12 163 LEU A CA 1
ATOM 1279 C C . LEU A 1 163 ? -4.929 -7.060 3.594 1.00 82.12 163 LEU A C 1
ATOM 1281 O O . LEU A 1 163 ? -5.399 -8.132 3.965 1.00 82.12 163 LEU A O 1
ATOM 1285 N N . ALA A 1 164 ? -4.993 -6.633 2.333 1.00 83.44 164 ALA A N 1
ATOM 1286 C CA . ALA A 1 164 ? -5.596 -7.415 1.264 1.00 83.44 164 ALA A CA 1
ATOM 1287 C C . ALA A 1 164 ? -4.898 -8.772 1.130 1.00 83.44 164 ALA A C 1
ATOM 1289 O O . ALA A 1 164 ? -5.564 -9.797 1.201 1.00 83.44 164 ALA A O 1
ATOM 1290 N N . GLN A 1 165 ? -3.565 -8.803 1.061 1.00 81.31 165 GLN A N 1
ATOM 1291 C CA . GLN A 1 165 ? -2.799 -10.044 1.001 1.00 81.31 165 GLN A CA 1
ATOM 1292 C C . GLN A 1 165 ? -3.076 -10.927 2.221 1.00 81.31 165 GLN A C 1
ATOM 1294 O O . GLN A 1 165 ? -3.399 -12.094 2.060 1.00 81.31 165 GLN A O 1
ATOM 1299 N N . LYS A 1 166 ? -3.042 -10.389 3.446 1.00 81.75 166 LYS A N 1
ATOM 1300 C CA . LYS A 1 166 ? -3.315 -11.174 4.662 1.00 81.75 166 LYS A CA 1
ATOM 1301 C C . LYS A 1 166 ? -4.729 -11.753 4.685 1.00 81.75 166 LYS A C 1
ATOM 1303 O O . LYS A 1 166 ? -4.931 -12.843 5.219 1.00 81.75 166 LYS A O 1
ATOM 1308 N N . ILE A 1 167 ? -5.700 -11.009 4.164 1.00 76.94 167 ILE A N 1
ATOM 1309 C CA . ILE A 1 167 ? -7.091 -11.440 4.079 1.00 76.94 167 ILE A CA 1
ATOM 1310 C C . ILE A 1 167 ? -7.255 -12.520 2.999 1.00 76.94 167 ILE A C 1
ATOM 1312 O O . ILE A 1 167 ? -7.906 -13.524 3.273 1.00 76.94 167 ILE A O 1
ATOM 1316 N N . LEU A 1 168 ? -6.625 -12.344 1.833 1.00 73.00 168 LEU A N 1
ATOM 1317 C CA . LEU A 1 168 ? -6.743 -13.212 0.654 1.00 73.00 168 LEU A CA 1
ATOM 1318 C C . LEU A 1 168 ? -5.848 -14.449 0.694 1.00 73.00 168 LEU A C 1
ATOM 1320 O O . LEU A 1 168 ? -6.207 -15.467 0.129 1.00 73.00 168 LEU A O 1
ATOM 1324 N N . SER A 1 169 ? -4.714 -14.422 1.394 1.00 70.88 169 SER A N 1
ATOM 1325 C CA . SER A 1 169 ? -3.841 -15.593 1.581 1.00 70.88 169 SER A CA 1
ATOM 1326 C C . SER A 1 169 ? -4.508 -16.735 2.359 1.00 70.88 169 SER A C 1
ATOM 1328 O O . SER A 1 169 ? -3.891 -17.775 2.561 1.00 70.88 169 SER A O 1
ATOM 1330 N N . VAL A 1 170 ? -5.747 -16.539 2.814 1.00 63.25 170 VAL A N 1
ATOM 1331 C CA . VAL A 1 170 ? -6.596 -17.591 3.374 1.00 63.25 170 VAL A CA 1
ATOM 1332 C C . VAL A 1 170 ? -7.317 -18.384 2.268 1.00 63.25 170 VAL A C 1
ATOM 1334 O O . VAL A 1 170 ? -7.582 -19.558 2.492 1.00 63.25 170 VAL A O 1
ATOM 1337 N N . ASP A 1 171 ? -7.522 -17.803 1.075 1.00 59.62 171 ASP A N 1
ATOM 1338 C CA . ASP A 1 171 ? -8.213 -18.399 -0.081 1.00 59.62 171 ASP A CA 1
ATOM 1339 C C . ASP A 1 171 ? -7.399 -18.186 -1.382 1.00 59.62 171 ASP A C 1
ATOM 1341 O O . ASP A 1 171 ? -7.494 -17.155 -2.051 1.00 59.62 171 ASP A O 1
ATOM 1345 N N . GLY A 1 172 ? -6.563 -19.168 -1.745 1.00 55.53 172 GLY A N 1
ATOM 1346 C CA . GLY A 1 172 ? -5.563 -19.058 -2.824 1.00 55.53 172 GLY A CA 1
ATOM 1347 C C . GLY A 1 172 ? -6.104 -18.810 -4.242 1.00 55.53 172 GLY A C 1
ATOM 1348 O O . GLY A 1 172 ? -5.376 -18.276 -5.080 1.00 55.53 172 GLY A O 1
ATOM 1349 N N . ASP A 1 173 ? -7.374 -19.124 -4.507 1.00 58.09 173 ASP A N 1
ATOM 1350 C CA . ASP A 1 173 ? -7.966 -19.055 -5.852 1.00 58.09 173 ASP A CA 1
ATOM 1351 C C . ASP A 1 173 ? -8.410 -17.639 -6.267 1.00 58.09 173 ASP A C 1
ATOM 1353 O O . ASP A 1 173 ? -8.572 -17.351 -7.453 1.00 58.09 173 ASP A O 1
ATOM 1357 N N . VAL A 1 174 ? -8.549 -16.711 -5.313 1.00 57.78 174 VAL A N 1
ATOM 1358 C CA . VAL A 1 174 ? -9.045 -15.342 -5.575 1.00 57.78 174 VAL A CA 1
ATOM 1359 C C . VAL A 1 174 ? -7.996 -14.476 -6.297 1.00 57.78 174 VAL A C 1
ATOM 1361 O O . VAL A 1 174 ? -8.315 -13.481 -6.947 1.00 57.78 174 VAL A O 1
ATOM 1364 N N . TYR A 1 175 ? -6.720 -14.866 -6.239 1.00 55.81 175 TYR A N 1
ATOM 1365 C CA . TYR A 1 175 ? -5.601 -14.049 -6.711 1.00 55.81 175 TYR A CA 1
ATOM 1366 C C . TYR A 1 175 ? -5.554 -13.871 -8.242 1.00 55.81 175 TYR A C 1
ATOM 1368 O O . TYR A 1 175 ? -5.144 -12.814 -8.724 1.00 55.81 175 TYR A O 1
ATOM 1376 N N . TYR A 1 176 ? -5.999 -14.865 -9.019 1.00 54.84 176 TYR A N 1
ATOM 1377 C CA . TYR A 1 176 ? -5.887 -14.842 -10.485 1.00 54.84 176 TYR A CA 1
ATOM 1378 C C . TYR A 1 176 ? -7.043 -14.113 -11.195 1.00 54.84 176 TYR A C 1
ATOM 1380 O O . TYR A 1 176 ? -6.852 -13.606 -12.301 1.00 54.84 176 TYR A O 1
ATOM 1388 N N . GLY A 1 177 ? -8.219 -13.996 -10.563 1.00 52.12 177 GLY A N 1
ATOM 1389 C CA . GLY A 1 177 ? -9.383 -13.294 -11.128 1.00 52.12 177 GLY A CA 1
ATOM 1390 C C . GLY A 1 177 ? -9.265 -11.764 -11.104 1.00 52.12 177 GLY A C 1
ATOM 1391 O O . GLY A 1 177 ? -9.745 -11.083 -12.009 1.00 52.12 177 GLY A O 1
ATOM 1392 N N . ALA A 1 178 ? -8.535 -11.214 -10.129 1.00 52.22 178 ALA A N 1
ATOM 1393 C CA . ALA A 1 178 ? -8.455 -9.772 -9.874 1.00 52.22 178 ALA A CA 1
ATOM 1394 C C . ALA A 1 178 ? -7.598 -8.969 -10.881 1.00 52.22 178 ALA A C 1
ATOM 1396 O O . ALA A 1 178 ? -7.380 -7.772 -10.692 1.00 52.22 178 ALA A O 1
ATOM 1397 N N . ILE A 1 179 ? -7.074 -9.585 -11.948 1.00 54.84 179 ILE A N 1
ATOM 1398 C CA . ILE A 1 179 ? -6.138 -8.931 -12.882 1.00 54.84 179 ILE A CA 1
ATOM 1399 C C . ILE A 1 179 ? -6.855 -8.178 -14.022 1.00 54.84 179 ILE A C 1
ATOM 1401 O O . ILE A 1 179 ? -6.263 -7.276 -14.620 1.00 54.84 179 ILE A O 1
ATOM 1405 N N . ASN A 1 180 ? -8.141 -8.436 -14.282 1.00 46.78 180 ASN A N 1
ATOM 1406 C CA . ASN A 1 180 ? -8.859 -7.829 -15.406 1.00 46.78 180 ASN A CA 1
ATOM 1407 C C . ASN A 1 180 ? -9.881 -6.764 -14.961 1.00 46.78 180 ASN A C 1
ATOM 1409 O O . ASN A 1 180 ? -10.855 -7.067 -14.288 1.00 46.78 180 ASN A O 1
ATOM 1413 N N . ILE A 1 181 ? -9.682 -5.531 -15.456 1.00 49.22 181 ILE A N 1
ATOM 1414 C CA . ILE A 1 181 ? -10.538 -4.326 -15.328 1.00 49.22 181 ILE A CA 1
ATOM 1415 C C . ILE A 1 181 ? -10.267 -3.487 -14.057 1.00 49.22 181 ILE A C 1
ATOM 1417 O O . ILE A 1 181 ? -9.977 -3.998 -12.980 1.00 49.22 181 ILE A O 1
ATOM 1421 N N . TYR A 1 182 ? -10.207 -2.158 -14.220 1.00 52.44 182 TYR A N 1
ATOM 1422 C CA . TYR A 1 182 ? -9.841 -1.180 -13.185 1.00 52.44 182 TYR A CA 1
ATOM 1423 C C . TYR A 1 182 ? -11.063 -0.360 -12.777 1.00 52.44 182 TYR A C 1
ATOM 1425 O O . TYR A 1 182 ? -11.663 0.292 -13.625 1.00 52.44 182 TYR A O 1
ATOM 1433 N N . ASN A 1 183 ? -11.352 -0.328 -11.479 1.00 56.47 183 ASN A N 1
ATOM 1434 C CA . ASN A 1 183 ? -12.017 0.789 -10.821 1.00 56.47 183 ASN A CA 1
ATOM 1435 C C . ASN A 1 183 ? -11.152 1.118 -9.602 1.00 56.47 183 ASN A C 1
ATOM 1437 O O . ASN A 1 183 ? -10.863 0.228 -8.805 1.00 56.47 183 ASN A O 1
ATOM 1441 N N . GLY A 1 184 ? -10.675 2.360 -9.495 1.00 61.97 184 GLY A N 1
ATOM 1442 C CA . GLY A 1 184 ? -9.906 2.797 -8.329 1.00 61.97 184 GLY A CA 1
ATOM 1443 C C . GLY A 1 184 ? -10.690 2.564 -7.035 1.00 61.97 184 GLY A C 1
ATOM 1444 O O . GLY A 1 184 ? -11.921 2.590 -7.039 1.00 61.97 184 GLY A O 1
ATOM 1445 N N . MET A 1 185 ? -9.978 2.332 -5.934 1.00 71.00 185 MET A N 1
ATOM 1446 C CA . MET A 1 185 ? -10.606 2.195 -4.624 1.00 71.00 185 MET A CA 1
ATOM 1447 C C . MET A 1 185 ? -11.070 3.565 -4.136 1.00 71.00 185 MET A C 1
ATOM 1449 O O . MET A 1 185 ? -10.281 4.505 -4.078 1.00 71.00 185 MET A O 1
ATOM 1453 N N . MET A 1 186 ? -12.342 3.698 -3.770 1.00 74.12 186 MET A N 1
ATOM 1454 C CA . MET A 1 186 ? -12.829 4.934 -3.160 1.00 74.12 186 MET A CA 1
ATOM 1455 C C . MET A 1 186 ? -12.305 5.062 -1.723 1.00 74.12 186 MET A C 1
ATOM 1457 O O . MET A 1 186 ? -12.199 4.067 -1.004 1.00 74.12 186 MET A O 1
ATOM 1461 N N . ASP A 1 187 ? -12.104 6.290 -1.239 1.00 77.81 187 ASP A N 1
ATOM 1462 C CA . ASP A 1 187 ? -11.684 6.572 0.147 1.00 77.81 187 ASP A CA 1
ATOM 1463 C C . ASP A 1 187 ? -12.540 5.861 1.207 1.00 77.81 187 ASP A C 1
ATOM 1465 O O . ASP A 1 187 ? -12.064 5.479 2.279 1.00 77.81 187 ASP A O 1
ATOM 1469 N N . SER A 1 188 ? -13.835 5.681 0.934 1.00 77.81 188 SER A N 1
ATOM 1470 C CA . SER A 1 188 ? -14.741 4.950 1.818 1.00 77.81 188 SER A CA 1
ATOM 1471 C C . SER A 1 188 ? -14.426 3.458 1.904 1.00 77.81 188 SER A C 1
ATOM 1473 O O . SER A 1 188 ? -14.512 2.898 2.996 1.00 77.81 188 SER A O 1
ATOM 1475 N N . GLU A 1 189 ? -14.052 2.843 0.782 1.00 79.38 189 GLU A N 1
ATOM 1476 C CA . GLU A 1 189 ? -13.688 1.425 0.681 1.00 79.38 189 GLU A CA 1
ATOM 1477 C C . GLU A 1 189 ? -12.311 1.196 1.302 1.00 79.38 189 GLU A C 1
ATOM 1479 O O . GLU A 1 189 ? -12.173 0.337 2.173 1.00 79.38 189 GLU A O 1
ATOM 1484 N N . ALA A 1 190 ? -11.338 2.053 0.967 1.00 81.50 190 ALA A N 1
ATOM 1485 C CA . ALA A 1 190 ? -10.034 2.081 1.621 1.00 81.50 190 ALA A CA 1
ATOM 1486 C C . ALA A 1 190 ? -10.210 2.200 3.139 1.00 81.50 190 ALA A C 1
ATOM 1488 O O . ALA A 1 190 ? -9.673 1.386 3.886 1.00 81.50 190 ALA A O 1
ATOM 1489 N N . GLY A 1 191 ? -11.059 3.139 3.581 1.00 80.31 191 GLY A N 1
ATOM 1490 C CA . GLY A 1 191 ? -11.521 3.314 4.959 1.00 80.31 191 GLY A CA 1
ATOM 1491 C C . GLY A 1 191 ? -11.841 2.011 5.678 1.00 80.31 191 GLY A C 1
ATOM 1492 O O . GLY A 1 191 ? -11.402 1.784 6.802 1.00 80.31 191 GLY A O 1
ATOM 1493 N N . ILE A 1 192 ? -12.619 1.147 5.038 1.00 83.44 192 ILE A N 1
ATOM 1494 C CA . ILE A 1 192 ? -13.047 -0.117 5.634 1.00 83.44 192 ILE A CA 1
ATOM 1495 C C . ILE A 1 192 ? -11.877 -1.096 5.738 1.00 83.44 192 ILE A C 1
ATOM 1497 O O . ILE A 1 192 ? -11.756 -1.768 6.761 1.00 83.44 192 ILE A O 1
ATOM 1501 N N . LEU A 1 193 ? -10.988 -1.133 4.743 1.00 83.31 193 LEU A N 1
ATOM 1502 C CA . LEU A 1 193 ? -9.828 -2.025 4.748 1.00 83.31 193 LEU A CA 1
ATOM 1503 C C . LEU A 1 193 ? -8.859 -1.729 5.888 1.00 83.31 193 LEU A C 1
ATOM 1505 O O . LEU A 1 193 ? -8.498 -2.649 6.616 1.00 83.31 193 LEU A O 1
ATOM 1509 N N . TRP A 1 194 ? -8.493 -0.463 6.116 1.00 86.25 194 TRP A N 1
ATOM 1510 C CA . TRP A 1 194 ? -7.646 -0.102 7.266 1.00 86.25 194 TRP A CA 1
ATOM 1511 C C . TRP A 1 194 ? -8.419 -0.069 8.599 1.00 86.25 194 TRP A C 1
ATOM 1513 O O . TRP A 1 194 ? -7.878 0.312 9.641 1.00 86.25 194 TRP A O 1
ATOM 1523 N N . GLY A 1 195 ? -9.672 -0.540 8.595 1.00 85.12 195 GLY A N 1
ATOM 1524 C CA . GLY A 1 195 ? -10.495 -0.715 9.782 1.00 85.12 195 GLY A CA 1
ATOM 1525 C C . GLY A 1 195 ? -10.876 0.615 10.413 1.00 85.12 195 GLY A C 1
ATOM 1526 O O . GLY A 1 195 ? -10.679 0.777 11.612 1.00 85.12 195 GLY A O 1
ATOM 1527 N N . ARG A 1 196 ? -11.359 1.576 9.619 1.00 89.75 196 ARG A N 1
ATOM 1528 C CA . ARG A 1 196 ? -11.844 2.877 10.094 1.00 89.75 196 ARG A CA 1
ATOM 1529 C C . ARG A 1 196 ? -13.170 2.747 10.842 1.00 89.75 196 ARG A C 1
ATOM 1531 O O . ARG A 1 196 ? -14.115 2.131 10.351 1.00 89.75 196 ARG A O 1
ATOM 1538 N N . TYR A 1 197 ? -13.261 3.457 11.961 1.00 87.00 197 TYR A N 1
ATOM 1539 C CA . TYR A 1 197 ? -14.465 3.660 12.759 1.00 87.00 197 TYR A CA 1
ATOM 1540 C C . TYR A 1 197 ? -14.661 5.141 13.050 1.00 87.00 197 TYR A C 1
ATOM 1542 O O . TYR A 1 197 ? -13.698 5.894 13.211 1.00 87.00 197 TYR A O 1
ATOM 1550 N N . GLN A 1 198 ? -15.921 5.533 13.191 1.00 86.75 198 GLN A N 1
ATOM 1551 C CA . GLN A 1 198 ? -16.287 6.809 13.793 1.00 86.75 198 GLN A CA 1
ATOM 1552 C C . GLN A 1 198 ? -16.768 6.564 15.222 1.00 86.75 198 GLN A C 1
ATOM 1554 O O . GLN A 1 198 ? -17.675 5.758 15.451 1.00 86.75 198 GLN A O 1
ATOM 1559 N N . ARG A 1 199 ? -16.140 7.256 16.173 1.00 82.56 199 ARG A N 1
ATOM 1560 C CA . ARG A 1 199 ? -16.531 7.317 17.580 1.00 82.56 199 ARG A CA 1
ATOM 1561 C C . ARG A 1 199 ? -17.164 8.673 17.847 1.00 82.56 199 ARG A C 1
ATOM 1563 O O . ARG A 1 199 ? -16.575 9.700 17.536 1.00 82.56 199 ARG A O 1
ATOM 1570 N N . TYR A 1 200 ? -18.338 8.676 18.459 1.00 82.81 200 TYR A N 1
ATOM 1571 C CA . TYR A 1 200 ? -18.991 9.901 18.906 1.00 82.81 200 TYR A CA 1
ATOM 1572 C C . TYR A 1 200 ? -18.663 10.117 20.386 1.00 82.81 200 TYR A C 1
ATOM 1574 O O . TYR A 1 200 ? -19.034 9.302 21.229 1.00 82.81 200 TYR A O 1
ATOM 1582 N N . CYS A 1 201 ? -17.938 11.185 20.693 1.00 78.25 201 CYS A N 1
ATOM 1583 C CA . CYS A 1 201 ? -17.514 11.566 22.034 1.00 78.25 201 CYS A CA 1
ATOM 1584 C C . CYS A 1 201 ? -18.382 12.730 22.526 1.00 78.25 201 CYS A C 1
ATOM 1586 O O . CYS A 1 201 ? -18.575 13.708 21.808 1.00 78.25 201 CYS A O 1
ATOM 1588 N N . LYS A 1 202 ? -18.895 12.662 23.758 1.00 75.19 202 LYS A N 1
ATOM 1589 C CA . LYS A 1 202 ? -19.544 13.817 24.392 1.00 75.19 202 LYS A CA 1
ATOM 1590 C C . LYS A 1 202 ? -18.461 14.665 25.066 1.00 75.19 202 LYS A C 1
ATOM 1592 O O . LYS A 1 202 ? -17.768 14.172 25.953 1.00 75.19 202 LYS A O 1
ATOM 1597 N N . GLN A 1 203 ? -18.293 15.911 24.639 1.00 74.94 203 GLN A N 1
ATOM 1598 C CA . GLN A 1 203 ? -17.4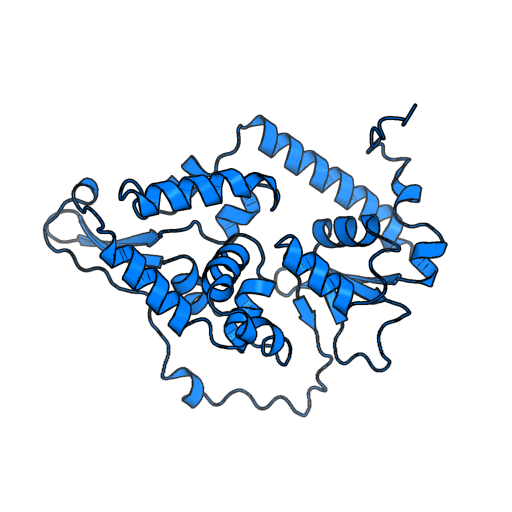09 16.882 25.280 1.00 74.94 203 GLN A CA 1
ATOM 1599 C C . GLN A 1 203 ? -18.277 17.900 26.030 1.00 74.94 203 GLN A C 1
ATOM 1601 O O . GLN A 1 203 ? -18.846 18.811 25.432 1.00 74.94 203 GLN A O 1
ATOM 1606 N N . GLY A 1 204 ? -18.416 17.712 27.345 1.00 75.75 204 GLY A N 1
ATOM 1607 C CA . GLY A 1 204 ? -19.358 18.482 28.167 1.00 75.75 204 GLY A CA 1
ATOM 1608 C C . GLY A 1 204 ? -20.815 18.064 27.946 1.00 75.75 204 GLY A C 1
ATOM 1609 O O . GLY A 1 204 ? -21.082 16.968 27.453 1.00 75.75 204 GLY A O 1
ATOM 1610 N N . ASP A 1 205 ? -21.772 18.918 28.318 1.00 76.00 205 ASP A N 1
ATOM 1611 C CA . ASP A 1 205 ? -23.193 18.554 28.250 1.00 76.00 205 ASP A CA 1
ATOM 1612 C C . ASP A 1 205 ? -23.859 18.745 26.885 1.00 76.00 205 ASP A C 1
ATOM 1614 O O . ASP A 1 205 ? -24.881 18.110 26.623 1.00 76.00 205 ASP A O 1
ATOM 1618 N N . THR A 1 206 ? -23.255 19.525 25.989 1.00 79.69 206 THR A N 1
ATOM 1619 C CA . THR A 1 206 ? -23.921 20.000 24.765 1.00 79.69 206 THR A CA 1
ATOM 1620 C C . THR A 1 206 ? -23.196 19.686 23.459 1.00 79.69 206 THR A C 1
ATOM 1622 O O . THR A 1 206 ? -23.843 19.683 22.414 1.00 79.69 206 THR A O 1
ATOM 1625 N N . HIS A 1 207 ? -21.894 19.382 23.470 1.00 79.69 207 HIS A N 1
ATOM 1626 C CA . HIS A 1 207 ? -21.139 19.167 22.232 1.00 79.69 207 HIS A CA 1
ATOM 1627 C C . HIS A 1 207 ? -20.798 17.694 22.003 1.00 79.69 207 HIS A C 1
ATOM 1629 O O . HIS A 1 207 ? -20.085 17.062 22.780 1.00 79.69 207 HIS A O 1
ATOM 1635 N N . LEU A 1 208 ? -21.295 17.156 20.889 1.00 81.94 208 LEU A N 1
ATOM 1636 C CA . LEU A 1 208 ? -20.906 15.852 20.367 1.00 81.94 208 LEU A CA 1
ATOM 1637 C C . LEU A 1 208 ? -19.758 16.052 19.372 1.00 81.94 208 LEU A C 1
ATOM 1639 O O . LEU A 1 208 ? -19.938 16.688 18.335 1.00 81.94 208 LEU A O 1
ATOM 1643 N N . THR A 1 209 ? -18.580 15.523 19.678 1.00 83.44 209 THR A N 1
ATOM 1644 C CA . THR A 1 209 ? -17.444 15.484 18.756 1.00 83.44 209 THR A CA 1
ATOM 1645 C C . THR A 1 209 ? -17.360 14.112 18.097 1.00 83.44 209 THR A C 1
ATOM 1647 O O . THR A 1 209 ? -17.720 13.097 18.691 1.00 83.44 209 THR A O 1
ATOM 1650 N N . VAL A 1 210 ? -16.920 14.068 16.839 1.00 84.50 210 VAL A N 1
ATOM 1651 C CA . VAL A 1 210 ? -16.682 12.810 16.121 1.00 84.50 210 VAL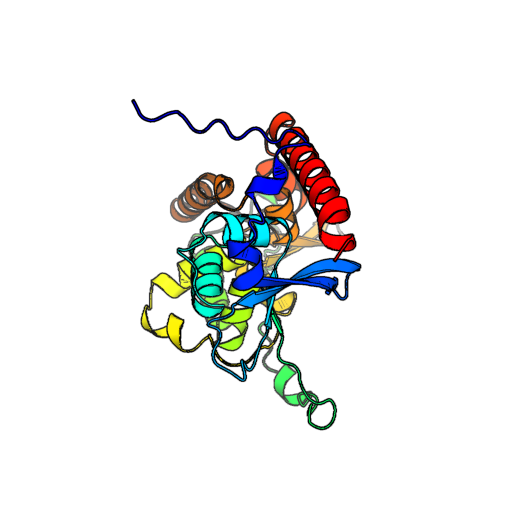 A CA 1
ATOM 1652 C C . VAL A 1 210 ? -15.186 12.607 16.003 1.00 84.50 210 VAL A C 1
ATOM 1654 O O . VAL A 1 210 ? -14.475 13.448 15.458 1.00 84.50 210 VAL A O 1
ATOM 1657 N N . GLU A 1 211 ? -14.715 11.480 16.505 1.00 87.12 211 GLU A N 1
ATOM 1658 C CA . GLU A 1 211 ? -13.330 11.062 16.422 1.00 87.12 211 GLU A CA 1
ATOM 1659 C C . GLU A 1 211 ? -13.196 9.872 15.479 1.00 87.12 211 GLU A C 1
ATOM 1661 O O . GLU A 1 211 ? -13.955 8.904 15.543 1.00 87.12 211 GLU A O 1
ATOM 1666 N N . GLU A 1 212 ? -12.216 9.948 14.585 1.00 89.69 212 GLU A N 1
ATOM 1667 C CA . GLU A 1 212 ? -11.900 8.871 13.655 1.00 89.69 212 GLU A CA 1
ATOM 1668 C C . GLU A 1 212 ? -10.802 7.987 14.253 1.00 89.69 212 GLU A C 1
ATOM 1670 O O . GLU A 1 212 ? -9.704 8.459 14.563 1.00 89.69 212 GLU A O 1
ATOM 1675 N N . LEU A 1 213 ? -11.110 6.701 14.407 1.00 90.88 213 LEU A N 1
ATOM 1676 C CA . LEU A 1 213 ? -10.203 5.684 14.932 1.00 90.88 213 LEU A CA 1
ATOM 1677 C C . LEU A 1 213 ? -9.984 4.595 13.892 1.00 90.88 213 LEU A C 1
ATOM 1679 O O . LEU A 1 213 ? -10.857 4.339 13.061 1.00 90.88 213 LEU A O 1
ATOM 1683 N N . SER A 1 214 ? -8.858 3.893 13.978 1.00 91.88 214 SER A N 1
ATOM 1684 C CA . SER A 1 214 ? -8.633 2.736 13.119 1.00 91.88 214 SER A CA 1
ATOM 1685 C C . SER A 1 214 ? -7.686 1.685 13.657 1.00 91.88 214 SER A C 1
ATOM 1687 O O . SER A 1 214 ? -6.787 1.989 14.438 1.00 91.88 214 SER A O 1
ATOM 1689 N N . TRP A 1 215 ? -7.874 0.442 13.204 1.00 90.50 215 TRP A N 1
ATOM 1690 C CA . TRP A 1 215 ? -6.984 -0.683 13.520 1.00 90.50 215 TRP A CA 1
ATOM 1691 C C . TRP A 1 215 ? -5.614 -0.572 12.859 1.00 90.50 215 TRP A C 1
ATOM 1693 O O . TRP A 1 215 ? -4.626 -1.028 13.438 1.00 90.50 215 TRP A O 1
ATOM 1703 N N . TRP A 1 216 ? -5.564 0.083 11.699 1.00 91.44 216 TRP A N 1
ATOM 1704 C CA . TRP A 1 216 ? -4.359 0.301 10.912 1.00 91.44 216 TRP A CA 1
ATOM 1705 C C . TRP A 1 216 ? -4.189 1.783 10.577 1.00 91.44 216 TRP A C 1
ATOM 1707 O O . TRP A 1 216 ? -5.178 2.519 10.526 1.00 91.44 216 TRP A O 1
ATOM 1717 N N . PRO A 1 217 ? -2.957 2.260 10.367 1.00 90.06 217 PRO A N 1
ATOM 1718 C CA . PRO A 1 217 ? -2.734 3.639 9.966 1.00 90.06 217 PRO A CA 1
ATOM 1719 C C . PRO A 1 217 ? -3.301 3.894 8.572 1.00 90.06 217 PRO A C 1
ATOM 1721 O O . PRO A 1 217 ? -3.404 2.986 7.746 1.00 90.06 217 PRO A O 1
ATOM 1724 N N . LYS A 1 218 ? -3.622 5.160 8.295 1.00 89.31 218 LYS A N 1
ATOM 1725 C CA . LYS A 1 218 ? -4.009 5.571 6.945 1.00 89.31 218 LYS A CA 1
ATOM 1726 C C . LYS A 1 218 ? -2.873 5.304 5.949 1.00 89.31 218 LYS A C 1
ATOM 1728 O O . LYS A 1 218 ? -1.708 5.446 6.346 1.00 89.31 218 LYS A O 1
ATOM 1733 N N . PRO A 1 219 ? -3.178 5.004 4.674 1.00 84.00 219 PRO A N 1
ATOM 1734 C CA . PRO A 1 219 ? -2.161 4.762 3.651 1.00 84.00 219 PRO A CA 1
ATOM 1735 C C . PRO A 1 219 ? -1.112 5.874 3.578 1.00 84.00 219 PRO A C 1
ATOM 1737 O O . PRO A 1 219 ? 0.083 5.597 3.564 1.00 84.00 219 PRO A O 1
ATOM 1740 N N . GLU A 1 220 ? -1.524 7.139 3.658 1.00 81.56 220 GLU A N 1
ATOM 1741 C CA . GLU A 1 220 ? -0.609 8.283 3.589 1.00 81.56 220 GLU A CA 1
ATOM 1742 C C . GLU A 1 220 ? 0.314 8.333 4.810 1.00 81.56 220 GLU A C 1
ATOM 1744 O O . GLU A 1 220 ? 1.493 8.653 4.693 1.00 81.56 220 GLU A O 1
ATOM 1749 N N . SER A 1 221 ? -0.202 7.976 5.991 1.00 82.12 221 SER A N 1
ATOM 1750 C CA . SER A 1 221 ? 0.598 7.938 7.222 1.00 82.12 221 SER A CA 1
ATOM 1751 C C . SER A 1 221 ? 1.603 6.785 7.208 1.00 82.12 221 SER A C 1
ATOM 1753 O O . SER A 1 221 ? 2.733 6.964 7.653 1.00 82.12 221 SER A O 1
ATOM 1755 N N . TRP A 1 222 ? 1.210 5.627 6.671 1.00 81.94 222 TRP A N 1
ATOM 1756 C CA . TRP A 1 222 ? 2.090 4.471 6.499 1.00 81.94 222 TRP A CA 1
ATOM 1757 C C . TRP A 1 222 ? 3.192 4.732 5.474 1.00 81.94 222 TRP A C 1
ATOM 1759 O O . TRP A 1 222 ? 4.358 4.458 5.736 1.00 81.94 222 TRP A O 1
ATOM 1769 N N . ASN A 1 223 ? 2.834 5.314 4.328 1.00 73.94 223 ASN A N 1
ATOM 1770 C CA . ASN A 1 223 ? 3.763 5.573 3.230 1.00 73.94 223 ASN A CA 1
ATOM 1771 C C . ASN A 1 223 ? 4.839 6.602 3.610 1.00 73.94 223 ASN A C 1
ATOM 1773 O O . ASN A 1 223 ? 5.981 6.490 3.176 1.00 73.94 223 ASN A O 1
ATOM 1777 N N . VAL A 1 224 ? 4.504 7.577 4.463 1.00 70.94 224 VAL A N 1
ATOM 1778 C CA . VAL A 1 224 ? 5.473 8.553 4.997 1.00 70.94 224 VAL A CA 1
ATOM 1779 C C . VAL A 1 224 ? 6.413 7.926 6.037 1.00 70.94 224 VAL A C 1
ATOM 1781 O O . VAL A 1 224 ? 7.511 8.433 6.263 1.00 70.94 224 VAL A O 1
ATOM 1784 N N . ALA A 1 225 ? 6.015 6.818 6.665 1.00 66.19 225 ALA A N 1
ATOM 1785 C CA . ALA A 1 225 ? 6.771 6.162 7.727 1.00 66.19 225 ALA A CA 1
ATOM 1786 C C . ALA A 1 225 ? 7.915 5.262 7.230 1.00 66.19 225 ALA A C 1
ATOM 1788 O O . ALA A 1 225 ? 8.509 4.567 8.044 1.00 66.19 225 ALA A O 1
ATOM 1789 N N . GLY A 1 226 ? 8.251 5.281 5.936 1.00 58.75 226 GLY A N 1
ATOM 1790 C CA . GLY A 1 226 ? 9.417 4.605 5.362 1.00 58.75 226 GLY A CA 1
ATOM 1791 C C . GLY A 1 226 ? 9.105 3.347 4.545 1.00 58.75 226 GLY A C 1
ATOM 1792 O O . GLY A 1 226 ? 7.955 2.944 4.390 1.00 58.75 226 GLY A O 1
ATOM 1793 N N . PHE A 1 227 ? 10.165 2.771 3.969 1.00 54.56 227 PHE A N 1
ATOM 1794 C CA . PHE A 1 227 ? 10.126 1.732 2.934 1.00 54.56 227 PHE A CA 1
ATOM 1795 C C . PHE A 1 227 ? 9.292 0.489 3.294 1.00 54.56 227 PHE A C 1
ATOM 1797 O O . PHE A 1 227 ? 9.333 -0.000 4.421 1.00 54.56 227 PHE A O 1
ATOM 1804 N N . TYR A 1 228 ? 8.622 -0.076 2.280 1.00 55.94 228 TYR A N 1
ATOM 1805 C CA . TYR A 1 228 ? 7.701 -1.228 2.337 1.00 55.94 228 TYR A CA 1
ATOM 1806 C C . TYR A 1 228 ? 8.225 -2.471 3.083 1.00 55.94 228 TYR A C 1
ATOM 1808 O O . TYR A 1 228 ? 7.433 -3.285 3.562 1.00 55.94 228 TYR A O 1
ATOM 1816 N N . THR A 1 229 ? 9.546 -2.615 3.191 1.00 52.84 229 THR A N 1
ATOM 1817 C CA . THR A 1 229 ? 10.232 -3.721 3.870 1.00 52.84 229 THR A CA 1
ATOM 1818 C C . THR A 1 229 ? 10.455 -3.478 5.364 1.00 52.84 229 THR A C 1
ATOM 1820 O O . THR A 1 229 ? 10.333 -4.413 6.145 1.00 52.84 229 THR A O 1
ATOM 1823 N N . HIS A 1 230 ? 10.734 -2.242 5.794 1.00 59.78 230 HIS A N 1
ATOM 1824 C CA . HIS A 1 230 ? 11.036 -1.934 7.202 1.00 59.78 230 HIS A CA 1
ATOM 1825 C C . HIS A 1 230 ? 9.794 -1.850 8.092 1.00 59.78 230 HIS A C 1
ATOM 1827 O O . HIS A 1 230 ? 9.902 -1.917 9.313 1.00 59.78 230 HIS A O 1
ATOM 1833 N N . ASN A 1 231 ? 8.612 -1.744 7.488 1.00 73.12 231 ASN A N 1
ATOM 1834 C CA . ASN A 1 231 ? 7.356 -1.726 8.230 1.00 73.12 231 ASN A CA 1
ATOM 1835 C C . ASN A 1 231 ? 6.768 -3.132 8.451 1.00 73.12 231 ASN A C 1
ATOM 1837 O O . ASN A 1 231 ? 5.694 -3.242 9.041 1.00 73.12 231 ASN A O 1
ATOM 1841 N N . GLU A 1 232 ? 7.445 -4.202 8.011 1.00 78.25 232 GLU A N 1
ATOM 1842 C CA . GLU A 1 232 ? 6.963 -5.575 8.212 1.00 78.25 232 GLU A CA 1
ATOM 1843 C C . GLU A 1 232 ? 7.000 -5.975 9.688 1.00 78.25 232 GLU A C 1
ATOM 1845 O O . GLU A 1 232 ? 5.994 -6.442 10.214 1.00 78.25 232 GLU A O 1
ATOM 1850 N N . ASP A 1 233 ? 8.097 -5.692 10.394 1.00 80.81 233 ASP A N 1
ATOM 1851 C CA . ASP A 1 233 ? 8.197 -5.955 11.835 1.00 80.81 233 ASP A CA 1
ATOM 1852 C C . ASP A 1 233 ? 7.111 -5.206 12.609 1.00 80.81 233 ASP A C 1
ATOM 1854 O O . ASP A 1 233 ? 6.497 -5.742 13.532 1.00 80.81 233 ASP A O 1
ATOM 1858 N N . TYR A 1 234 ? 6.825 -3.967 12.196 1.00 84.12 234 TYR A N 1
ATOM 1859 C CA . TYR A 1 234 ? 5.745 -3.178 12.774 1.00 84.12 234 TYR A CA 1
ATOM 1860 C C . TYR A 1 234 ? 4.377 -3.815 12.501 1.00 84.12 234 TYR A C 1
ATOM 1862 O O . TYR A 1 234 ? 3.562 -3.942 13.415 1.00 84.12 234 TYR A O 1
ATOM 1870 N N . PHE A 1 235 ? 4.124 -4.234 11.258 1.00 86.50 235 PHE A N 1
ATOM 1871 C CA . PHE A 1 235 ? 2.885 -4.900 10.863 1.00 86.50 235 PHE A CA 1
ATOM 1872 C C . PHE A 1 235 ? 2.666 -6.198 11.648 1.00 86.50 235 PHE A C 1
ATOM 1874 O O . PHE A 1 235 ? 1.598 -6.382 12.232 1.00 86.50 235 PHE A O 1
ATOM 1881 N N . GLN A 1 236 ? 3.683 -7.058 11.729 1.00 87.00 236 GLN A N 1
ATOM 1882 C CA . GLN A 1 236 ? 3.627 -8.323 12.462 1.00 87.00 236 GLN A CA 1
ATOM 1883 C C . GLN A 1 236 ? 3.462 -8.097 13.964 1.00 87.00 236 GLN A C 1
ATOM 1885 O O . GLN A 1 236 ? 2.580 -8.693 14.577 1.00 87.00 236 GLN A O 1
ATOM 1890 N N . LYS A 1 237 ? 4.226 -7.170 14.556 1.00 89.50 237 LYS A N 1
ATOM 1891 C CA . LYS A 1 237 ? 4.058 -6.783 15.963 1.00 89.50 237 LYS A CA 1
ATOM 1892 C C . LYS A 1 237 ? 2.625 -6.336 16.239 1.00 89.50 237 LYS A C 1
ATOM 1894 O O . LYS A 1 237 ? 2.017 -6.781 17.209 1.00 89.50 237 LYS A O 1
ATOM 1899 N N . ARG A 1 238 ? 2.069 -5.486 15.375 1.00 89.69 238 ARG A N 1
ATOM 1900 C CA . ARG A 1 238 ? 0.702 -4.987 15.516 1.00 89.69 238 ARG A CA 1
ATOM 1901 C C . ARG A 1 238 ? -0.339 -6.093 15.346 1.00 89.69 238 ARG A C 1
ATOM 1903 O O . ARG A 1 238 ? -1.307 -6.122 16.100 1.00 89.69 238 ARG A O 1
ATOM 1910 N N . LEU A 1 239 ? -0.141 -7.014 14.400 1.00 87.81 239 LEU A N 1
ATOM 1911 C CA . LEU A 1 239 ? -0.980 -8.208 14.260 1.00 87.81 239 LEU A CA 1
ATOM 1912 C C . LEU A 1 239 ? -0.980 -9.041 15.545 1.00 87.81 239 LEU A C 1
ATOM 1914 O O . LEU A 1 239 ? -2.049 -9.460 15.987 1.00 87.81 239 LEU A O 1
ATOM 1918 N N . THR A 1 240 ? 0.188 -9.243 16.156 1.00 89.75 240 THR A N 1
ATOM 1919 C CA . THR A 1 240 ? 0.326 -9.957 17.431 1.00 89.75 240 THR A CA 1
ATOM 1920 C C . THR A 1 240 ? -0.399 -9.229 18.559 1.00 89.75 240 THR A C 1
ATOM 1922 O O . THR A 1 240 ? -1.204 -9.844 19.252 1.00 89.75 240 THR A O 1
ATOM 1925 N N . GLU A 1 241 ? -0.213 -7.910 18.697 1.00 90.00 241 GLU A N 1
ATOM 1926 C CA . GLU A 1 241 ? -0.935 -7.094 19.687 1.00 90.00 241 GLU A CA 1
ATOM 1927 C C . GLU A 1 241 ? -2.455 -7.248 19.547 1.00 90.00 241 GLU A C 1
ATOM 1929 O O . GLU A 1 241 ? -3.160 -7.408 20.543 1.00 90.00 241 GLU A O 1
ATOM 1934 N N . ILE A 1 242 ? -2.969 -7.220 18.316 1.00 87.12 242 ILE A N 1
ATOM 1935 C CA . ILE A 1 242 ? -4.394 -7.415 18.036 1.00 87.12 242 ILE A CA 1
ATOM 1936 C C . ILE A 1 242 ? -4.833 -8.846 18.388 1.00 87.12 242 ILE A C 1
ATOM 1938 O O . ILE A 1 242 ? -5.894 -9.033 18.983 1.00 87.12 242 ILE A O 1
ATOM 1942 N N . GLY A 1 243 ? -4.033 -9.856 18.034 1.00 84.56 243 GLY A N 1
ATOM 1943 C CA . GLY A 1 243 ? -4.322 -11.266 18.311 1.00 84.56 243 GLY A CA 1
ATOM 1944 C C . GLY A 1 243 ? -4.381 -11.602 19.804 1.00 84.56 243 GLY A C 1
ATOM 1945 O O . GLY A 1 243 ? -5.194 -12.433 20.206 1.00 84.56 243 GLY A O 1
ATOM 1946 N N . GLU A 1 244 ? -3.568 -10.916 20.607 1.00 89.62 244 GLU A N 1
ATOM 1947 C CA . GLU A 1 244 ? -3.477 -11.044 22.067 1.00 89.62 244 GLU A CA 1
ATOM 1948 C C . GLU A 1 244 ? -4.408 -10.085 22.832 1.00 89.62 244 GLU A C 1
ATOM 1950 O O . GLU A 1 244 ? -4.293 -9.957 24.047 1.00 89.62 244 GLU A O 1
ATOM 1955 N N . GLU A 1 245 ? -5.306 -9.377 22.139 1.00 86.00 245 GLU A N 1
ATOM 1956 C CA . GLU A 1 245 ? -6.239 -8.404 22.736 1.00 86.00 245 GLU A CA 1
ATOM 1957 C C . GLU A 1 245 ? -5.556 -7.220 23.455 1.00 86.00 245 GLU A C 1
ATOM 1959 O O . GLU A 1 245 ? -6.172 -6.519 24.259 1.00 86.00 245 GLU A O 1
ATOM 1964 N N . ARG A 1 246 ? -4.282 -6.955 23.140 1.00 88.19 246 ARG A N 1
ATOM 1965 C CA . ARG A 1 246 ? -3.514 -5.799 23.640 1.00 88.19 246 ARG A CA 1
ATOM 1966 C C . ARG A 1 246 ? -3.605 -4.587 22.712 1.00 88.19 246 ARG A C 1
ATOM 1968 O O . ARG A 1 246 ? -3.402 -3.456 23.146 1.00 88.19 246 ARG A O 1
ATOM 1975 N N . GLY A 1 247 ? -3.898 -4.817 21.434 1.00 87.94 247 GLY A N 1
ATOM 1976 C CA . GLY A 1 247 ? -4.053 -3.778 20.423 1.00 87.94 247 GLY A CA 1
ATOM 1977 C C . GLY A 1 247 ? -5.394 -3.053 20.538 1.00 87.94 247 GLY A C 1
ATOM 1978 O O . GLY A 1 247 ? -6.431 -3.666 20.780 1.00 87.94 247 GLY A O 1
ATOM 1979 N N . HIS A 1 248 ? -5.391 -1.745 20.290 1.00 90.31 248 HIS A N 1
ATOM 1980 C CA . HIS A 1 248 ? -6.601 -0.926 20.224 1.00 90.31 248 HIS A CA 1
ATOM 1981 C C . HIS A 1 248 ? -6.568 -0.004 19.000 1.00 90.31 248 HIS A C 1
ATOM 1983 O O . HIS A 1 248 ? -5.481 0.417 18.597 1.00 90.31 248 HIS A O 1
ATOM 1989 N N . PRO A 1 249 ? -7.720 0.366 18.412 1.00 90.88 249 PRO A N 1
ATOM 1990 C CA . PRO A 1 249 ? -7.773 1.377 17.372 1.00 90.88 249 PRO A CA 1
ATOM 1991 C C . PRO A 1 249 ? -7.145 2.688 17.843 1.00 90.88 249 PRO A C 1
ATOM 1993 O O . PRO A 1 249 ? -7.253 3.064 19.011 1.00 90.88 249 PRO A O 1
ATOM 1996 N N . MET A 1 250 ? -6.480 3.378 16.928 1.00 92.19 250 MET A N 1
ATOM 1997 C CA . MET A 1 250 ? -5.739 4.603 17.209 1.00 92.19 250 MET A CA 1
ATOM 1998 C C . MET A 1 250 ? -6.264 5.738 16.335 1.00 92.19 250 MET A C 1
ATOM 2000 O O . MET A 1 250 ? -6.695 5.516 15.201 1.00 92.19 250 MET A O 1
ATOM 2004 N N . LYS A 1 251 ? -6.219 6.965 16.858 1.00 91.81 251 LYS A N 1
ATOM 2005 C CA . LYS A 1 251 ? -6.465 8.179 16.069 1.00 91.81 251 LYS A CA 1
ATOM 2006 C C . LYS A 1 251 ? -5.236 8.536 15.238 1.00 91.81 251 LYS A C 1
ATOM 2008 O O . LYS A 1 251 ? -4.122 8.073 15.487 1.00 91.81 251 LYS A O 1
ATOM 2013 N N . ALA A 1 252 ? -5.418 9.437 14.276 1.00 88.62 252 ALA A N 1
ATOM 2014 C CA . ALA A 1 252 ? -4.351 9.862 13.372 1.00 88.62 252 ALA A CA 1
ATOM 2015 C C . ALA A 1 252 ? -3.098 10.406 14.092 1.00 88.62 252 ALA A C 1
ATOM 2017 O O . ALA A 1 252 ? -1.985 10.170 13.632 1.00 88.62 252 ALA A O 1
ATOM 2018 N N . SER A 1 253 ? -3.243 11.124 15.214 1.00 88.88 253 SER A N 1
ATOM 2019 C CA . SER A 1 253 ? -2.084 11.612 15.982 1.00 88.88 253 SER A CA 1
ATOM 2020 C C . SER A 1 253 ? -1.266 10.478 16.583 1.00 88.88 253 SER A C 1
ATOM 2022 O O . SER A 1 253 ? -0.040 10.538 16.570 1.00 88.88 253 SER A O 1
ATOM 2024 N N . ASP A 1 254 ? -1.941 9.446 17.073 1.00 90.94 254 ASP A N 1
ATOM 2025 C CA . ASP A 1 254 ? -1.300 8.341 17.772 1.00 90.94 254 ASP A CA 1
ATOM 2026 C C . ASP A 1 254 ? -0.590 7.452 16.758 1.00 90.94 254 ASP A C 1
ATOM 2028 O O . ASP A 1 254 ? 0.541 7.047 17.002 1.00 90.94 254 ASP A O 1
ATOM 2032 N N . TRP A 1 255 ? -1.195 7.251 15.580 1.00 90.31 255 TRP A N 1
ATOM 2033 C CA . TRP A 1 255 ? -0.530 6.607 14.448 1.00 90.31 255 TRP A CA 1
ATOM 2034 C C . TRP A 1 255 ? 0.730 7.344 14.024 1.00 90.31 255 TRP A C 1
ATOM 2036 O O . TRP A 1 255 ? 1.771 6.725 13.838 1.00 90.31 255 TRP A O 1
ATOM 2046 N N . ARG A 1 256 ? 0.678 8.675 13.902 1.00 85.62 256 ARG A N 1
ATOM 2047 C CA . ARG A 1 256 ? 1.887 9.453 13.596 1.00 85.62 256 ARG A CA 1
ATOM 2048 C C . ARG A 1 256 ? 2.949 9.267 14.672 1.00 85.62 256 ARG A C 1
ATOM 2050 O O . ARG A 1 256 ? 4.121 9.211 14.335 1.00 85.62 256 ARG A O 1
ATOM 2057 N N . SER A 1 257 ? 2.565 9.192 15.943 1.00 85.50 257 SER A N 1
ATOM 2058 C CA . SER A 1 257 ? 3.506 8.981 17.044 1.00 85.50 257 SER A CA 1
ATOM 2059 C C . SER A 1 257 ? 4.087 7.567 17.061 1.00 85.50 257 SER A C 1
ATOM 2061 O O . SER A 1 257 ? 5.280 7.426 17.305 1.00 85.50 257 SER A O 1
ATOM 2063 N N . SER A 1 258 ? 3.295 6.534 16.764 1.00 86.56 258 SER A N 1
ATOM 2064 C CA . SER A 1 258 ? 3.752 5.139 16.755 1.00 86.56 258 SER A CA 1
ATOM 2065 C C . SER A 1 258 ? 4.569 4.775 15.520 1.00 86.56 258 SER A C 1
ATOM 2067 O O . SER A 1 258 ? 5.459 3.935 15.607 1.00 86.56 258 SER A O 1
ATOM 2069 N N . LEU A 1 259 ? 4.278 5.417 14.388 1.00 81.94 259 LEU A N 1
ATOM 2070 C CA . LEU A 1 259 ? 4.998 5.261 13.126 1.00 81.94 259 LEU A CA 1
ATOM 2071 C C . LEU A 1 259 ? 6.201 6.193 12.996 1.00 81.94 259 LEU A C 1
ATOM 2073 O O . LEU A 1 259 ? 6.913 6.131 11.994 1.00 81.94 259 LEU A O 1
ATOM 2077 N N . ARG A 1 260 ? 6.434 7.094 13.961 1.00 76.94 260 ARG A N 1
ATOM 2078 C CA . ARG A 1 260 ? 7.641 7.923 13.963 1.00 76.94 260 ARG A CA 1
ATOM 2079 C C . ARG A 1 260 ? 8.846 6.996 14.039 1.00 76.94 260 ARG A C 1
ATOM 2081 O O . ARG A 1 260 ? 9.243 6.554 15.113 1.00 76.94 260 ARG A O 1
ATOM 2088 N N . GLN A 1 261 ? 9.462 6.767 12.883 1.00 65.69 261 GLN A N 1
ATOM 2089 C CA . GLN A 1 261 ? 10.831 6.300 12.832 1.00 65.69 261 GLN A CA 1
ATOM 2090 C C . GLN A 1 261 ? 11.698 7.256 13.657 1.00 65.69 261 GLN A C 1
ATOM 2092 O O . GLN A 1 261 ? 11.382 8.450 13.793 1.00 65.69 261 GLN A O 1
ATOM 2097 N N . THR A 1 262 ? 12.811 6.750 14.185 1.00 60.19 262 THR A N 1
ATOM 2098 C CA . THR A 1 262 ? 13.817 7.609 14.811 1.00 60.19 262 THR A CA 1
ATOM 2099 C C . THR A 1 262 ? 14.125 8.779 13.871 1.00 60.19 262 THR A C 1
ATOM 2101 O O . THR A 1 262 ? 14.142 8.635 12.647 1.00 60.19 262 THR A O 1
ATOM 2104 N N . GLN A 1 263 ? 14.306 9.982 14.419 1.00 62.56 263 GLN A N 1
ATOM 2105 C CA . GLN A 1 263 ? 14.473 11.210 13.627 1.00 62.56 263 GLN A CA 1
ATOM 2106 C C . GLN A 1 263 ? 15.555 11.089 12.539 1.00 62.56 263 GLN A C 1
ATOM 2108 O O . GLN A 1 263 ? 15.425 11.682 11.471 1.00 62.56 263 GLN A O 1
ATOM 2113 N N . ILE A 1 264 ? 16.560 10.253 12.790 1.00 65.19 264 ILE A N 1
ATOM 2114 C CA . ILE A 1 264 ? 17.652 9.897 11.883 1.00 65.19 264 ILE A CA 1
ATOM 2115 C C . ILE A 1 264 ? 17.142 9.232 10.593 1.00 65.19 264 ILE A C 1
ATOM 2117 O O . ILE A 1 264 ? 17.542 9.633 9.501 1.00 65.19 264 ILE A O 1
ATOM 2121 N N . ALA A 1 265 ? 16.228 8.266 10.691 1.00 62.34 265 ALA A N 1
ATOM 2122 C CA . ALA A 1 265 ? 15.738 7.517 9.535 1.00 62.34 265 ALA A CA 1
ATOM 2123 C C . ALA A 1 265 ? 14.923 8.397 8.567 1.00 62.34 265 ALA A C 1
ATOM 2125 O O . ALA A 1 265 ? 15.089 8.294 7.352 1.00 62.34 265 ALA A O 1
ATOM 2126 N N . ARG A 1 266 ? 14.137 9.354 9.091 1.00 64.81 266 ARG A N 1
ATOM 2127 C CA . ARG A 1 266 ? 13.434 10.353 8.259 1.00 64.81 266 ARG A CA 1
ATOM 2128 C C . ARG A 1 266 ? 14.397 11.238 7.474 1.00 64.81 266 ARG A C 1
ATOM 2130 O O . ARG A 1 266 ? 14.172 11.491 6.291 1.00 64.81 266 ARG A O 1
ATOM 2137 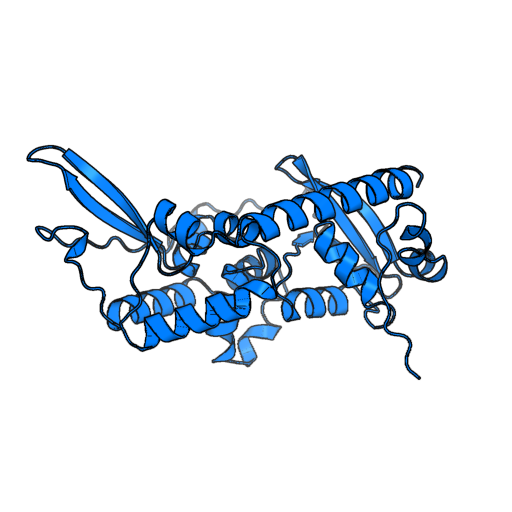N N . THR A 1 267 ? 15.454 11.722 8.125 1.00 69.31 267 THR A N 1
ATOM 2138 C CA . THR A 1 267 ? 16.463 12.564 7.470 1.00 69.31 267 THR A CA 1
ATOM 2139 C C . THR A 1 267 ? 17.146 11.802 6.341 1.00 69.31 267 THR A C 1
ATOM 2141 O O . THR A 1 267 ? 17.273 12.335 5.239 1.00 69.31 267 THR A O 1
ATOM 2144 N N . LEU A 1 268 ? 17.515 10.543 6.592 1.00 67.94 268 LEU A N 1
ATOM 2145 C CA . LEU A 1 268 ? 18.158 9.692 5.600 1.00 67.94 268 LEU A CA 1
ATOM 2146 C C . LEU A 1 268 ? 17.242 9.424 4.397 1.00 67.94 268 LEU A C 1
ATOM 2148 O O . LEU A 1 268 ? 17.668 9.628 3.264 1.00 67.94 268 LEU A O 1
ATOM 2152 N N . ALA A 1 269 ? 15.977 9.057 4.628 1.00 65.00 269 ALA A N 1
ATOM 2153 C CA . ALA A 1 269 ? 15.007 8.831 3.554 1.00 65.00 269 ALA A CA 1
ATOM 2154 C C . ALA A 1 269 ? 14.843 10.073 2.660 1.00 65.00 269 ALA A C 1
ATOM 2156 O O . ALA A 1 269 ? 14.994 9.990 1.443 1.00 65.00 269 ALA A O 1
ATOM 2157 N N . GLY A 1 270 ? 14.661 11.256 3.260 1.00 72.12 270 GLY A N 1
ATOM 2158 C CA . GLY A 1 270 ? 14.540 12.500 2.497 1.00 72.12 270 GLY A CA 1
ATOM 2159 C C . GLY A 1 270 ? 15.811 12.886 1.727 1.00 72.12 270 GLY A C 1
ATOM 2160 O O . GLY A 1 270 ? 15.723 13.526 0.679 1.00 72.12 270 GLY A O 1
ATOM 2161 N N . MET A 1 271 ? 17.001 12.523 2.222 1.00 73.06 271 MET A N 1
ATOM 2162 C CA . MET A 1 271 ? 18.258 12.709 1.484 1.00 73.06 271 MET A CA 1
ATOM 2163 C C . MET A 1 271 ? 18.344 11.777 0.273 1.00 73.06 271 MET A C 1
ATOM 2165 O O . MET A 1 271 ? 18.708 12.239 -0.808 1.00 73.06 271 MET A O 1
ATOM 2169 N N . VAL A 1 272 ? 17.967 10.506 0.441 1.00 71.38 272 VAL A N 1
ATOM 2170 C CA . VAL A 1 272 ? 17.945 9.507 -0.637 1.00 71.38 272 VAL A CA 1
ATOM 2171 C C . VAL A 1 272 ? 16.959 9.910 -1.733 1.00 71.38 272 VAL A C 1
ATOM 2173 O O . VAL A 1 272 ? 17.331 9.896 -2.906 1.00 71.38 272 VAL A O 1
ATOM 2176 N N . ASP A 1 273 ? 15.752 10.354 -1.379 1.00 70.12 273 ASP A N 1
ATOM 2177 C CA . ASP A 1 273 ? 14.742 10.769 -2.361 1.00 70.12 273 ASP A CA 1
ATOM 2178 C C . ASP A 1 273 ? 15.218 11.959 -3.202 1.00 70.12 273 ASP A C 1
ATOM 2180 O O . ASP A 1 273 ? 15.144 11.926 -4.430 1.00 70.12 273 ASP A O 1
ATOM 2184 N N . ARG A 1 274 ? 15.790 12.991 -2.563 1.00 77.69 274 ARG A N 1
ATOM 2185 C CA . ARG A 1 274 ? 16.327 14.166 -3.273 1.00 77.69 274 ARG A CA 1
ATOM 2186 C C . ARG A 1 274 ? 17.518 13.824 -4.163 1.00 77.69 274 ARG A C 1
ATOM 2188 O O . ARG A 1 274 ? 17.643 14.390 -5.247 1.00 77.69 274 ARG A O 1
ATOM 2195 N N . ALA A 1 275 ? 18.410 12.947 -3.703 1.00 74.69 275 ALA A N 1
ATOM 2196 C CA . ALA A 1 275 ? 19.544 12.498 -4.504 1.00 74.69 275 ALA A CA 1
ATOM 2197 C C . ALA A 1 275 ? 19.063 11.720 -5.737 1.00 74.69 275 ALA A C 1
ATOM 2199 O O . ALA A 1 275 ? 19.512 11.990 -6.850 1.00 74.69 275 ALA A O 1
ATOM 2200 N N . THR A 1 276 ? 18.093 10.823 -5.545 1.00 68.38 276 THR A N 1
ATOM 2201 C CA . THR A 1 276 ? 17.511 10.013 -6.620 1.00 68.38 276 THR A CA 1
ATOM 2202 C C . THR A 1 276 ? 16.781 10.890 -7.637 1.00 68.38 276 THR A C 1
ATOM 2204 O O . THR A 1 276 ? 17.033 10.765 -8.830 1.00 68.38 276 THR A O 1
ATOM 2207 N N . ASP A 1 277 ? 15.936 11.827 -7.200 1.00 72.12 277 ASP A N 1
ATOM 2208 C CA . ASP A 1 277 ? 15.196 12.704 -8.117 1.00 72.12 277 ASP A CA 1
ATOM 2209 C C . ASP A 1 277 ? 16.136 13.563 -8.978 1.00 72.12 277 ASP A C 1
ATOM 2211 O O . ASP A 1 277 ? 15.973 13.625 -10.194 1.00 72.12 277 ASP A O 1
ATOM 2215 N N . ARG A 1 278 ? 17.202 14.135 -8.394 1.00 75.81 278 ARG A N 1
ATOM 2216 C CA . ARG A 1 278 ? 18.209 14.904 -9.154 1.00 75.81 278 ARG A CA 1
ATOM 2217 C C . ARG A 1 278 ? 18.860 14.082 -10.262 1.00 75.81 278 ARG A C 1
ATOM 2219 O O . ARG A 1 278 ? 18.972 14.563 -11.388 1.00 75.81 278 ARG A O 1
ATOM 2226 N N . VAL A 1 279 ? 19.263 12.854 -9.941 1.00 73.81 279 VAL A N 1
ATOM 2227 C CA . VAL A 1 279 ? 19.845 11.918 -10.907 1.00 73.81 279 VAL A CA 1
ATOM 2228 C C . VAL A 1 279 ? 18.852 11.621 -12.032 1.00 73.81 279 VAL A C 1
ATOM 2230 O O . VAL A 1 279 ? 19.207 11.662 -13.207 1.00 73.81 279 VAL A O 1
ATOM 2233 N N . PHE A 1 280 ? 17.588 11.368 -11.704 1.00 68.69 280 PHE A N 1
ATOM 2234 C CA . PHE A 1 280 ? 16.589 11.048 -12.718 1.00 68.69 280 PHE A CA 1
ATOM 2235 C C . PHE A 1 280 ? 16.262 12.251 -13.609 1.00 68.69 280 PHE A C 1
ATOM 2237 O O . PHE A 1 280 ? 16.242 12.092 -14.824 1.00 68.69 280 PHE A O 1
ATOM 2244 N N . GLN A 1 281 ? 16.094 13.458 -13.062 1.00 71.75 281 GLN A N 1
ATOM 2245 C CA . GLN A 1 281 ? 15.819 14.659 -13.866 1.00 71.75 281 GLN A CA 1
ATOM 2246 C C . GLN A 1 281 ? 16.946 14.961 -14.863 1.00 71.75 281 GLN A C 1
ATOM 2248 O O . GLN A 1 281 ? 16.692 15.261 -16.024 1.00 71.75 281 GLN A O 1
ATOM 2253 N N . GLN A 1 282 ? 18.206 14.852 -14.448 1.00 73.62 282 GLN A N 1
ATOM 2254 C CA . GLN A 1 282 ? 19.341 15.194 -15.312 1.00 73.62 282 GLN A CA 1
ATOM 2255 C C . GLN A 1 282 ? 19.566 14.215 -16.456 1.00 73.62 282 GLN A C 1
ATOM 2257 O O . GLN A 1 282 ? 20.063 14.610 -17.515 1.00 73.62 282 GLN A O 1
ATOM 2262 N N . HIS A 1 283 ? 19.241 12.947 -16.220 1.00 67.50 283 HIS A N 1
ATOM 2263 C CA . HIS A 1 283 ? 19.529 11.881 -17.162 1.00 67.50 283 HIS A CA 1
ATOM 2264 C C . HIS A 1 283 ? 18.307 11.505 -17.982 1.00 67.50 283 HIS A C 1
ATOM 2266 O O . HIS A 1 283 ? 18.478 11.256 -19.161 1.00 67.50 283 HIS A O 1
ATOM 2272 N N . LEU A 1 284 ? 17.090 11.534 -17.435 1.00 62.72 284 LEU A N 1
ATOM 2273 C CA . LEU A 1 284 ? 15.883 11.198 -18.194 1.00 62.72 284 LEU A CA 1
ATOM 2274 C C . LEU A 1 284 ? 15.310 12.356 -19.015 1.00 62.72 284 LEU A C 1
ATOM 2276 O O . LEU A 1 284 ? 14.690 12.072 -20.027 1.00 62.72 284 LEU A O 1
ATOM 2280 N N . LEU A 1 285 ? 15.510 13.628 -18.635 1.00 52.47 285 LEU A N 1
ATOM 2281 C CA . LEU A 1 285 ? 15.005 14.775 -19.420 1.00 52.47 285 LEU A CA 1
ATOM 2282 C C . LEU A 1 285 ? 15.841 15.095 -20.668 1.00 52.47 285 LEU A C 1
ATOM 2284 O O . LEU A 1 285 ? 15.471 15.963 -21.453 1.00 52.47 285 LEU A O 1
ATOM 2288 N N . LYS A 1 286 ? 16.998 14.448 -20.831 1.00 51.19 286 LYS A N 1
ATOM 2289 C CA . LYS A 1 286 ? 17.830 14.573 -22.038 1.00 51.19 286 LYS A CA 1
ATOM 2290 C C . LYS A 1 286 ? 17.462 13.545 -23.115 1.00 51.19 286 LYS A C 1
ATOM 2292 O O . LYS A 1 286 ? 18.183 13.428 -24.104 1.00 51.19 286 LYS A O 1
ATOM 2297 N N . PHE A 1 287 ? 16.376 12.809 -22.902 1.00 43.09 287 PHE A N 1
ATOM 2298 C CA . PHE A 1 287 ? 15.803 11.808 -23.793 1.00 43.09 287 PHE A CA 1
ATOM 2299 C C . PHE A 1 287 ? 14.335 12.153 -24.061 1.00 43.09 287 PHE A C 1
ATOM 2301 O O . PHE A 1 287 ? 13.826 11.679 -25.097 1.00 43.09 287 PHE A O 1
#

Radius of gyration: 21.71 Å; chains: 1; bounding box: 64×39×58 Å

Sequence (287 aa):
MATQDCWDLHYPSHQFMITSQIKDKIQVQHSKDTAGNTVYLVRYAEDPRPAPWTLVVRLIVLANLLRNFPGIANSVDAVIRCVSIGAPFHTVLAIRTANISVPSAAHQRNRVRAPVLYRYGESADKVKMRKSDYHAARIRALAVLGDTQIRGALSEGGILWRLAQKILSVDGDVYYGAINIYNGMMDSEAGILWGRYQRYCKQGDTHLTVEELSWWPKPESWNVAGFYTHNEDYFQKRLTEIGEERGHPMKASDWRSSLRQTQIARTLAGMVDRATDRVFQQHLLKF

Organism: NCBI:txid1314778

Secondary structure (DSSP, 8-state):
----------TTGGGGTS-HHHHHHEEEEEEE-TTS-EEEEEEETTSPSSPSEEEEE-HHHHHHHHHTTTS--SHHHHHHHHHHHT--EEEEE---GGG--PPPGGGGSS-PPPPEE---S--TTT-PPPHHHHHHHHHHHHHH--HHHHHHHHHH-HHHHHHHHHHHTTSGGGGTGGGS---PPPHHHHHHHTTEEEEEEEETTTEEEEEEEESS--HHHHHHT--TTTTHHHHHHHHHHHHTT----B-HHHHHHHS---HHHHHHHHHHHHHHHHHHHHHHTT-

pLDDT: mean 74.62, std 14.6, range [34.88, 94.81]

Foldseek 3Di:
DDPPPPDDLDLVPCCVLCDPVNVVFKDWDWDADPVRDIKIWIFGPPQPPPNQWTKIFDLVLVSVLSVCPPVQRGPVSSLVVCLVLLGAIDIGGPDPPPPPPPPPCVVVPPDDAAAEDDDPDDDPVPDQDDLVLVVVLLVVLVVLPDLQVLLQLSNLGFPSSVLSCVSCVVPVPSVPSSPDDYDHQDPRSLCSSQRKYWYWDDDPDPDTDIFIWGLHARSVLRPLLDDSVVCVVVVVVSVVCSVVSNGDTDGNVVSNVVSDDDPVVNVVVVVVVVSSVVSCCVPVVVD